Protein AF-0000000078994257 (afdb_homodimer)

pLDDT: mean 84.33, std 14.71, range [30.56, 97.81]

Sequence (280 aa):
MIFKFINVIIGTLALYASVSELKDSKNYVISIYSILLSIPIILLEFKKVDWLFKYASFYYSLLSRGVLYVFLSFSISMNYSILNYSIALTIFLTGMIYIILHITPLADEYKFDTYQQQSYAMQDDLGLPTTMSDITDPFEMIFKFINVIIGTLALYASVSELKDSKNYVISIYSILLSIPIILLEFKKVDWLFKYASFYYSLLSRGVLYVFLSFSISMNYSILNYSIALTIFLTGMIYIILHITPLADEYKFDTYQQQSYAMQDDLGLPTTMSDITDPFE

Foldseek 3Di:
DVVLVVLQVLLVLLLVLLVVCCVVPPDNVLSVVSNVLSVVSNVCSPDPDLVVCVVCVLSQALQSQLVVLLSSLVSSVPDDDPSSPVSSVVSNVSSVVSNVCCPDPVRVVSVVVSVLVSVQVVCVVVVHDDVVVVPPPVVD/DVVLVVLQVLLVLLLVLLVVCCVVPPDNVLSVVSNVVSVVSNVCSPDPDLVVCVVCVLSQALQSQLVVLLSSLVSSVPDDDPSSPVSSVVSNVSSVVSNVCCVPPVRVVSVVVSVLVSVQVVCVVVVHDDVVVVPPPVVD

Structure (mmCIF, N/CA/C/O backbone):
data_AF-0000000078994257-model_v1
#
loop_
_entity.id
_entity.type
_entity.pdbx_description
1 polymer 'Golgi apparatus membrane protein TVP15'
#
loop_
_atom_site.group_PDB
_atom_site.id
_atom_site.type_symbol
_atom_site.label_atom_id
_atom_site.label_alt_id
_atom_site.label_comp_id
_atom_site.label_asym_id
_atom_site.label_entity_id
_atom_site.label_seq_id
_atom_site.pdbx_PDB_ins_code
_atom_site.Cartn_x
_atom_site.Cartn_y
_atom_site.Cartn_z
_atom_site.occupancy
_atom_site.B_iso_or_equiv
_atom_site.auth_seq_id
_atom_site.auth_comp_id
_atom_site.auth_asym_id
_atom_site.auth_atom_id
_atom_site.pdbx_PDB_model_num
ATOM 1 N N . MET A 1 1 ? -22.094 -10.539 -3.168 1 64.5 1 MET A N 1
ATOM 2 C CA . MET A 1 1 ? -22.953 -9.422 -3.561 1 64.5 1 MET A CA 1
ATOM 3 C C . MET A 1 1 ? -22.906 -8.312 -2.52 1 64.5 1 MET A C 1
ATOM 5 O O . MET A 1 1 ? -22.547 -7.18 -2.834 1 64.5 1 MET A O 1
ATOM 9 N N . ILE A 1 2 ? -23.141 -8.648 -1.266 1 67.88 2 ILE A N 1
ATOM 10 C CA . ILE A 1 2 ? -23.203 -7.641 -0.214 1 67.88 2 ILE A CA 1
ATOM 11 C C . ILE A 1 2 ? -21.844 -6.949 -0.077 1 67.88 2 ILE A C 1
ATOM 13 O O . ILE A 1 2 ? -21.781 -5.723 0.011 1 67.88 2 ILE A O 1
ATOM 17 N N . PHE A 1 3 ? -20.797 -7.641 -0.222 1 76.25 3 PHE A N 1
ATOM 18 C CA . PHE A 1 3 ? -19.469 -7.07 -0.069 1 76.25 3 PHE A CA 1
ATOM 19 C C . PHE A 1 3 ? -19.141 -6.125 -1.221 1 76.25 3 PHE A C 1
ATOM 21 O O . PHE A 1 3 ? -18.484 -5.102 -1.026 1 76.25 3 PHE A O 1
ATOM 28 N N . LYS A 1 4 ? -19.844 -6.41 -2.26 1 83.06 4 LYS A N 1
ATOM 29 C CA . LYS A 1 4 ? -19.609 -5.562 -3.426 1 83.06 4 LYS A CA 1
ATOM 30 C C . LYS A 1 4 ? -20.219 -4.176 -3.23 1 83.06 4 LYS A C 1
ATOM 32 O O . LYS A 1 4 ? -19.562 -3.164 -3.479 1 83.06 4 LYS A O 1
ATOM 37 N N . PHE A 1 5 ? -21.391 -4.168 -2.816 1 86.31 5 PHE A N 1
ATOM 38 C CA . PHE A 1 5 ? -22.078 -2.904 -2.615 1 86.31 5 PHE A CA 1
ATOM 39 C C . PHE A 1 5 ? -21.391 -2.068 -1.545 1 86.31 5 PHE A C 1
ATOM 41 O O . PHE A 1 5 ? -21.219 -0.86 -1.714 1 86.31 5 PHE A O 1
ATOM 48 N N . ILE A 1 6 ? -20.953 -2.645 -0.496 1 87.38 6 ILE A N 1
ATOM 49 C CA . ILE A 1 6 ? -20.281 -1.955 0.593 1 87.38 6 ILE A CA 1
ATOM 50 C C . ILE A 1 6 ? -18.969 -1.354 0.082 1 87.38 6 ILE A C 1
ATOM 52 O O . ILE A 1 6 ? -18.672 -0.186 0.343 1 87.38 6 ILE A O 1
ATOM 56 N N . ASN A 1 7 ? -18.328 -2.066 -0.716 1 88.56 7 ASN A N 1
ATOM 57 C CA . ASN A 1 7 ? -17.047 -1.59 -1.206 1 88.56 7 ASN A CA 1
ATOM 58 C C . ASN A 1 7 ? -17.219 -0.439 -2.195 1 88.56 7 ASN A C 1
ATOM 60 O O . ASN A 1 7 ? -16.422 0.5 -2.201 1 88.56 7 ASN A O 1
ATOM 64 N N . VAL A 1 8 ? -18.219 -0.523 -2.982 1 92.75 8 VAL A N 1
ATOM 65 C CA . VAL A 1 8 ? -18.453 0.562 -3.928 1 92.75 8 VAL A CA 1
ATOM 66 C C . VAL A 1 8 ? -18.828 1.837 -3.172 1 92.75 8 VAL A C 1
ATOM 68 O O . VAL A 1 8 ? -18.312 2.918 -3.482 1 92.75 8 VAL A O 1
ATOM 71 N N . ILE A 1 9 ? -19.625 1.702 -2.178 1 95.38 9 ILE A N 1
ATOM 72 C CA . ILE A 1 9 ? -20.031 2.854 -1.379 1 95.38 9 ILE A CA 1
ATOM 73 C C . ILE A 1 9 ? -18.812 3.439 -0.662 1 95.38 9 ILE A C 1
ATOM 75 O O . ILE A 1 9 ? -18.578 4.645 -0.728 1 95.38 9 ILE A O 1
ATOM 79 N N . ILE A 1 10 ? -18.031 2.613 -0.024 1 95.5 10 ILE A N 1
ATOM 80 C CA . ILE A 1 10 ? -16.859 3.041 0.743 1 95.5 10 ILE A CA 1
ATOM 81 C C . ILE A 1 10 ? -15.844 3.691 -0.189 1 95.5 10 ILE A C 1
ATOM 83 O O . ILE A 1 10 ? -15.266 4.73 0.138 1 95.5 10 ILE A O 1
ATOM 87 N N . GLY A 1 11 ? -15.609 3.02 -1.312 1 96.62 11 GLY A N 1
ATOM 88 C CA . GLY A 1 11 ? -14.68 3.59 -2.273 1 96.62 11 GLY A CA 1
ATOM 89 C C . GLY A 1 11 ? -15.117 4.949 -2.789 1 96.62 11 GLY A C 1
ATOM 90 O O . GLY A 1 11 ? -14.297 5.859 -2.922 1 96.62 11 GLY A O 1
ATOM 91 N N . THR A 1 12 ? -16.391 5.098 -3.064 1 97.25 12 THR A N 1
ATOM 92 C CA . THR A 1 12 ? -16.922 6.359 -3.568 1 97.25 12 THR A CA 1
ATOM 93 C C . THR A 1 12 ? -16.812 7.453 -2.51 1 97.25 12 THR A C 1
ATOM 95 O O . THR A 1 12 ? -16.438 8.586 -2.812 1 97.25 12 THR A O 1
ATOM 98 N N . LEU A 1 13 ? -17.172 7.09 -1.33 1 97.62 13 LEU A N 1
ATOM 99 C CA . LEU A 1 13 ? -17.062 8.039 -0.23 1 97.62 13 LEU A CA 1
ATOM 100 C C . LEU A 1 13 ? -15.609 8.469 -0.032 1 97.62 13 LEU A C 1
ATOM 102 O O . LEU A 1 13 ? -15.32 9.656 0.123 1 97.62 13 LEU A O 1
ATOM 106 N N . ALA A 1 14 ? -14.727 7.484 -0.044 1 97.25 14 ALA A N 1
ATOM 107 C CA . ALA A 1 14 ? -13.305 7.777 0.143 1 97.25 14 ALA A CA 1
ATOM 108 C C . ALA A 1 14 ? -12.781 8.68 -0.968 1 97.25 14 ALA A C 1
ATOM 110 O O . ALA A 1 14 ? -12.023 9.617 -0.708 1 97.25 14 ALA A O 1
ATOM 111 N N . LEU A 1 15 ? -13.164 8.391 -2.148 1 97.25 15 LEU A N 1
ATOM 112 C CA . LEU A 1 15 ? -12.727 9.188 -3.289 1 97.25 15 LEU A CA 1
ATOM 113 C C . LEU A 1 15 ? -13.242 10.617 -3.186 1 97.25 15 LEU A C 1
ATOM 115 O O . LEU A 1 15 ? -12.477 11.57 -3.363 1 97.25 15 LEU A O 1
ATOM 119 N N . TYR A 1 16 ? -14.516 10.75 -2.932 1 96.56 16 TYR A N 1
ATOM 120 C CA . TYR A 1 16 ? -15.109 12.07 -2.777 1 96.56 16 TYR A CA 1
ATOM 121 C C . TYR A 1 16 ? -14.391 12.875 -1.701 1 96.56 16 TYR A C 1
ATOM 123 O O . TYR A 1 16 ? -14.016 14.023 -1.924 1 96.56 16 TYR A O 1
ATOM 131 N N . ALA A 1 17 ? -14.234 12.273 -0.54 1 94.94 17 ALA A N 1
ATOM 132 C CA . ALA A 1 17 ? -13.617 12.953 0.594 1 94.94 17 ALA A CA 1
ATOM 133 C C . ALA A 1 17 ? -12.156 13.289 0.298 1 94.94 17 ALA A C 1
ATOM 135 O O . ALA A 1 17 ? -11.656 14.328 0.736 1 94.94 17 ALA A O 1
ATOM 136 N N . SER A 1 18 ? -11.461 12.406 -0.392 1 94.38 18 SER A N 1
ATOM 137 C CA . SER A 1 18 ? -10.062 12.656 -0.737 1 94.38 18 SER A CA 1
ATOM 138 C C . SER A 1 18 ? -9.938 13.852 -1.682 1 94.38 18 SER A C 1
ATOM 140 O O . SER A 1 18 ? -9.023 14.664 -1.543 1 94.38 18 SER A O 1
ATOM 142 N N . VAL A 1 19 ? -10.805 13.977 -2.584 1 93.81 19 VAL A N 1
ATOM 143 C CA . VAL A 1 19 ? -10.805 15.102 -3.514 1 93.81 19 VAL A CA 1
ATOM 144 C C . VAL A 1 19 ? -11.125 16.391 -2.762 1 93.81 19 VAL A C 1
ATOM 146 O O . VAL A 1 19 ? -10.5 17.422 -3 1 93.81 19 VAL A O 1
ATOM 149 N N . SER A 1 20 ? -12.039 16.328 -1.87 1 91.31 20 SER A N 1
ATOM 150 C CA . SER A 1 20 ? -12.414 17.484 -1.075 1 91.31 20 SER A CA 1
ATOM 151 C C . SER A 1 20 ? -11.242 17.969 -0.211 1 91.31 20 SER A C 1
ATOM 153 O O . SER A 1 20 ? -11.125 19.156 0.075 1 91.31 20 SER A O 1
ATOM 155 N N . GLU A 1 21 ? -10.445 17 0.2 1 89.19 21 GLU A N 1
ATOM 156 C CA . GLU A 1 21 ? -9.289 17.328 1.02 1 89.19 21 GLU A CA 1
ATOM 157 C C . GLU A 1 21 ? -8.242 18.094 0.217 1 89.19 21 GLU A C 1
ATOM 159 O O . GLU A 1 21 ? -7.438 18.828 0.786 1 89.19 21 GLU A O 1
ATOM 164 N N . LEU A 1 22 ? -8.234 18.031 -1.123 1 86.5 22 LEU A N 1
ATOM 165 C CA . LEU A 1 22 ? -7.266 18.703 -1.985 1 86.5 22 LEU A CA 1
ATOM 166 C C . LEU A 1 22 ? -7.484 20.219 -1.978 1 86.5 22 LEU A C 1
ATOM 168 O O . LEU A 1 22 ? -6.531 20.984 -2.113 1 86.5 22 LEU A O 1
ATOM 172 N N . LYS A 1 23 ? -8.617 20.75 -1.875 1 81.56 23 LYS A N 1
ATOM 173 C CA . LYS A 1 23 ? -8.953 22.172 -1.951 1 81.56 23 LYS A CA 1
ATOM 174 C C . LYS A 1 23 ? -8.266 22.969 -0.844 1 81.56 23 LYS A C 1
ATOM 176 O O . LYS A 1 23 ? -7.664 24.016 -1.102 1 81.56 23 LYS A O 1
ATOM 181 N N . ASP A 1 24 ? -8.344 22.469 0.357 1 71.56 24 ASP A N 1
ATOM 182 C CA . ASP A 1 24 ? -7.762 23.219 1.476 1 71.56 24 ASP A CA 1
ATOM 183 C C . ASP A 1 24 ? -6.637 22.422 2.133 1 71.56 24 ASP A C 1
ATOM 185 O O . ASP A 1 24 ? -6.414 22.531 3.34 1 71.56 24 ASP A O 1
ATOM 189 N N . SER A 1 25 ? -5.891 21.672 1.269 1 69.75 25 SER A N 1
ATOM 190 C CA . SER A 1 25 ? -5.039 20.672 1.894 1 69.75 25 SER A CA 1
ATOM 191 C C . SER A 1 25 ? -3.705 21.266 2.328 1 69.75 25 SER A C 1
ATOM 193 O O . SER A 1 25 ? -3.148 22.125 1.638 1 69.75 25 SER A O 1
ATOM 195 N N . LYS A 1 26 ? -3.432 21.016 3.539 1 70.19 26 LYS A N 1
ATOM 196 C CA . LYS A 1 26 ? -2.102 21.328 4.051 1 70.19 26 LYS A CA 1
ATOM 197 C C . LYS A 1 26 ? -1.07 20.312 3.57 1 70.19 26 LYS A C 1
ATOM 199 O O . LYS A 1 26 ? 0.132 20.594 3.586 1 70.19 26 LYS A O 1
ATOM 204 N N . ASN A 1 27 ? -1.539 19.203 3.121 1 77.69 27 ASN A N 1
ATOM 205 C CA . ASN A 1 27 ? -0.646 18.141 2.65 1 77.69 27 ASN A CA 1
ATOM 206 C C . ASN A 1 27 ? -1.157 17.516 1.362 1 77.69 27 ASN A C 1
ATOM 208 O O . ASN A 1 27 ? -1.874 16.516 1.4 1 77.69 27 ASN A O 1
ATOM 212 N N . TYR A 1 28 ? -0.706 17.953 0.299 1 84.31 28 TYR A N 1
ATOM 213 C CA . TYR A 1 28 ? -1.175 17.547 -1.021 1 84.31 28 TYR A CA 1
ATOM 214 C C . TYR A 1 28 ? -0.792 16.109 -1.316 1 84.31 28 TYR A C 1
ATOM 216 O O . TYR A 1 28 ? -1.539 15.383 -1.981 1 84.31 28 TYR A O 1
ATOM 224 N N . VAL A 1 29 ? 0.307 15.727 -0.788 1 84.81 29 VAL A N 1
ATOM 225 C CA . VAL A 1 29 ? 0.811 14.391 -1.087 1 84.81 29 VAL A CA 1
ATOM 226 C C . VAL A 1 29 ? -0.141 13.344 -0.518 1 84.81 29 VAL A C 1
ATOM 228 O O . VAL A 1 29 ? -0.568 12.43 -1.231 1 84.81 29 VAL A O 1
ATOM 231 N N . ILE A 1 30 ? -0.54 13.609 0.676 1 87.38 30 ILE A N 1
ATOM 232 C CA . ILE A 1 30 ? -1.433 12.656 1.328 1 87.38 30 ILE A CA 1
ATOM 233 C C . ILE A 1 30 ? -2.775 12.625 0.601 1 87.38 30 ILE A C 1
ATOM 235 O O . ILE A 1 30 ? -3.355 11.555 0.402 1 87.38 30 ILE A O 1
ATOM 239 N N . SER A 1 31 ? -3.225 13.773 0.162 1 90.19 31 SER A N 1
ATOM 240 C CA . SER A 1 31 ? -4.5 13.844 -0.543 1 90.19 31 SER A CA 1
ATOM 241 C C . SER A 1 31 ? -4.43 13.133 -1.891 1 90.19 31 SER A C 1
ATOM 243 O O . SER A 1 31 ? -5.344 12.391 -2.254 1 90.19 31 SER A O 1
ATOM 245 N N . ILE A 1 32 ? -3.381 13.305 -2.574 1 93.88 32 ILE A N 1
ATOM 246 C CA . ILE A 1 32 ? -3.209 12.68 -3.879 1 93.88 32 ILE A CA 1
ATOM 247 C C . ILE A 1 32 ? -3.111 11.164 -3.715 1 93.88 32 ILE A C 1
ATOM 249 O O . ILE A 1 32 ? -3.752 10.414 -4.453 1 93.88 32 ILE A O 1
ATOM 253 N N . TYR A 1 33 ? -2.301 10.797 -2.773 1 95.12 33 TYR A N 1
ATOM 254 C CA . TYR A 1 33 ? -2.182 9.367 -2.514 1 95.12 33 TYR A CA 1
ATOM 255 C C . TYR A 1 33 ? -3.529 8.766 -2.131 1 95.12 33 TYR A C 1
ATOM 257 O O . TYR A 1 33 ? -3.854 7.645 -2.529 1 95.12 33 TYR A O 1
ATOM 265 N N . SER A 1 34 ? -4.336 9.484 -1.342 1 94.56 34 SER A N 1
ATOM 266 C CA . SER A 1 34 ? -5.645 8.984 -0.938 1 94.56 34 SER A CA 1
ATOM 267 C C . SER A 1 34 ? -6.578 8.852 -2.137 1 94.56 34 SER A C 1
ATOM 269 O O . SER A 1 34 ? -7.387 7.926 -2.199 1 94.56 34 SER A O 1
ATOM 271 N N . ILE A 1 35 ? -6.426 9.734 -3.064 1 96.06 35 ILE A N 1
ATOM 272 C CA . ILE A 1 35 ? -7.219 9.648 -4.285 1 96.06 35 ILE A CA 1
ATOM 273 C C . ILE A 1 35 ? -6.824 8.398 -5.07 1 96.06 35 ILE A C 1
ATOM 275 O O . ILE A 1 35 ? -7.68 7.594 -5.441 1 96.06 35 ILE A O 1
ATOM 279 N N . LEU A 1 36 ? -5.543 8.211 -5.207 1 95.75 36 LEU A N 1
ATOM 280 C CA . LEU A 1 36 ? -5.012 7.082 -5.969 1 95.75 36 LEU A CA 1
ATOM 281 C C . LEU A 1 36 ? -5.414 5.758 -5.328 1 95.75 36 LEU A C 1
ATOM 283 O O . LEU A 1 36 ? -5.746 4.801 -6.031 1 95.75 36 LEU A O 1
ATOM 287 N N . LEU A 1 37 ? -5.465 5.707 -4.07 1 96.56 37 LEU A N 1
ATOM 288 C CA . LEU A 1 37 ? -5.754 4.473 -3.35 1 96.56 37 LEU A CA 1
ATOM 289 C C . LEU A 1 37 ? -7.25 4.184 -3.342 1 96.56 37 LEU A C 1
ATOM 291 O O . LEU A 1 37 ? -7.668 3.043 -3.127 1 96.56 37 LEU A O 1
ATOM 295 N N . SER A 1 38 ? -8.055 5.234 -3.576 1 97.38 38 SER A N 1
ATOM 296 C CA . SER A 1 38 ? -9.5 5.055 -3.498 1 97.38 38 SER A CA 1
ATOM 297 C C . SER A 1 38 ? -10.07 4.566 -4.828 1 97.38 38 SER A C 1
ATOM 299 O O . SER A 1 38 ? -11.07 3.842 -4.852 1 97.38 38 SER A O 1
ATOM 301 N N . ILE A 1 39 ? -9.445 4.754 -5.887 1 96.75 39 ILE A N 1
ATOM 302 C CA . ILE A 1 39 ? -9.945 4.465 -7.227 1 96.75 39 ILE A CA 1
ATOM 303 C C . ILE A 1 39 ? -10.039 2.955 -7.426 1 96.75 39 ILE A C 1
ATOM 305 O O . ILE A 1 39 ? -11.086 2.438 -7.82 1 96.75 39 ILE A O 1
ATOM 309 N N . PRO A 1 40 ? -8.984 2.207 -7.09 1 95.44 40 PRO A N 1
ATOM 310 C CA . PRO A 1 40 ? -9.062 0.765 -7.332 1 95.44 40 PRO A CA 1
ATOM 311 C C . PRO A 1 40 ? -10.133 0.083 -6.477 1 95.44 40 PRO A C 1
ATOM 313 O O . PRO A 1 40 ? -10.641 -0.977 -6.848 1 95.44 40 PRO A O 1
ATOM 316 N N . ILE A 1 41 ? -10.469 0.65 -5.289 1 95 41 ILE A N 1
ATOM 317 C CA . ILE A 1 41 ? -11.5 0.065 -4.434 1 95 41 ILE A CA 1
ATOM 318 C C . ILE A 1 41 ? -12.805 -0.057 -5.207 1 95 41 ILE A C 1
ATOM 320 O O . ILE A 1 41 ? -13.516 -1.06 -5.086 1 95 41 ILE A O 1
ATOM 324 N N . ILE A 1 42 ? -13.07 0.95 -6.035 1 94.19 42 ILE A N 1
ATOM 325 C CA . ILE A 1 42 ? -14.289 0.974 -6.84 1 94.19 42 ILE A CA 1
ATOM 326 C C . ILE A 1 42 ? -14.102 0.095 -8.078 1 94.19 42 ILE A C 1
ATOM 328 O O . ILE A 1 42 ? -14.961 -0.74 -8.383 1 94.19 42 ILE A O 1
ATOM 332 N N . LEU A 1 43 ? -13.016 0.162 -8.773 1 92.62 43 LEU A N 1
ATOM 333 C CA . LEU A 1 43 ? -12.742 -0.493 -10.047 1 92.62 43 LEU A CA 1
ATOM 334 C C . LEU A 1 43 ? -12.797 -2.01 -9.898 1 92.62 43 LEU A C 1
ATOM 336 O O . LEU A 1 43 ? -13.328 -2.705 -10.766 1 92.62 43 LEU A O 1
ATOM 340 N N . LEU A 1 44 ? -12.305 -2.527 -8.844 1 90.81 44 LEU A N 1
ATOM 341 C CA . LEU A 1 44 ? -12.18 -3.967 -8.648 1 90.81 44 LEU A CA 1
ATOM 342 C C . LEU A 1 44 ? -13.547 -4.613 -8.453 1 90.81 44 LEU A C 1
ATOM 344 O O . LEU A 1 44 ? -13.688 -5.828 -8.617 1 90.81 44 LEU A O 1
ATOM 348 N N . GLU A 1 45 ? -14.5 -3.82 -8.086 1 88.5 45 GLU A N 1
ATOM 349 C CA . GLU A 1 45 ? -15.844 -4.367 -7.895 1 88.5 45 GLU A CA 1
ATOM 350 C C . GLU A 1 45 ? -16.562 -4.535 -9.227 1 88.5 45 GLU A C 1
ATOM 352 O O . GLU A 1 45 ? -17.547 -5.281 -9.312 1 88.5 45 GLU A O 1
ATOM 357 N N . PHE A 1 46 ? -16.156 -3.893 -10.258 1 89.88 46 PHE A N 1
ATOM 358 C CA . PHE A 1 46 ? -16.828 -3.943 -11.547 1 89.88 46 PHE A CA 1
ATOM 359 C C . PHE A 1 46 ? -16.047 -4.82 -12.531 1 89.88 46 PHE A C 1
ATOM 361 O O . PHE A 1 46 ? -16.625 -5.383 -13.461 1 89.88 46 PHE A O 1
ATOM 368 N N . LYS A 1 47 ? -14.82 -4.887 -12.398 1 87.81 47 LYS A N 1
ATOM 369 C CA . LYS A 1 47 ? -13.992 -5.676 -13.305 1 87.81 47 LYS A CA 1
ATOM 370 C C . LYS A 1 47 ? -12.836 -6.34 -12.555 1 87.81 47 LYS A C 1
ATOM 372 O O . LYS A 1 47 ? -12.297 -5.766 -11.609 1 87.81 47 LYS A O 1
ATOM 377 N N . LYS A 1 48 ? -12.523 -7.566 -13.039 1 81.62 48 LYS A N 1
ATOM 378 C CA . LYS A 1 48 ? -11.359 -8.258 -12.492 1 81.62 48 LYS A CA 1
ATOM 379 C C . LYS A 1 48 ? -10.062 -7.699 -13.07 1 81.62 48 LYS A C 1
ATOM 381 O O . LYS A 1 48 ? -9.859 -7.719 -14.289 1 81.62 48 LYS A O 1
ATOM 386 N N . VAL A 1 49 ? -9.367 -7.016 -12.234 1 85.62 49 VAL A N 1
ATOM 387 C CA . VAL A 1 49 ? -8.086 -6.465 -12.641 1 85.62 49 VAL A CA 1
ATOM 388 C C . VAL A 1 49 ? -6.953 -7.328 -12.086 1 85.62 49 VAL A C 1
ATOM 390 O O . VAL A 1 49 ? -6.262 -6.926 -11.148 1 85.62 49 VAL A O 1
ATOM 393 N N . ASP A 1 50 ? -6.629 -8.398 -12.719 1 82.56 50 ASP A N 1
ATOM 394 C CA . ASP A 1 50 ? -5.676 -9.383 -12.211 1 82.56 50 ASP A CA 1
ATOM 395 C C . ASP A 1 50 ? -4.266 -8.805 -12.156 1 82.56 50 ASP A C 1
ATOM 397 O O . ASP A 1 50 ? -3.488 -9.133 -11.258 1 82.56 50 ASP A O 1
ATOM 401 N N . TRP A 1 51 ? -4.059 -7.898 -13.086 1 83.62 51 TRP A N 1
ATOM 402 C CA . TRP A 1 51 ? -2.701 -7.371 -13.141 1 83.62 51 TRP A CA 1
ATOM 403 C C . TRP A 1 51 ? -2.408 -6.484 -11.938 1 83.62 51 TRP A C 1
ATOM 405 O O . TRP A 1 51 ? -1.245 -6.246 -11.602 1 83.62 51 TRP A O 1
ATOM 415 N N . LEU A 1 52 ? -3.42 -6.07 -11.242 1 88.75 52 LEU A N 1
ATOM 416 C CA . LEU A 1 52 ? -3.26 -5.18 -10.102 1 88.75 52 LEU A CA 1
ATOM 417 C C . LEU A 1 52 ? -2.693 -5.934 -8.898 1 88.75 52 LEU A C 1
ATOM 419 O O . LEU A 1 52 ? -2 -5.348 -8.062 1 88.75 52 LEU A O 1
ATOM 423 N N . PHE A 1 53 ? -2.939 -7.219 -8.914 1 88.75 53 PHE A N 1
ATOM 424 C CA . PHE A 1 53 ? -2.479 -8.039 -7.805 1 88.75 53 PHE A CA 1
ATOM 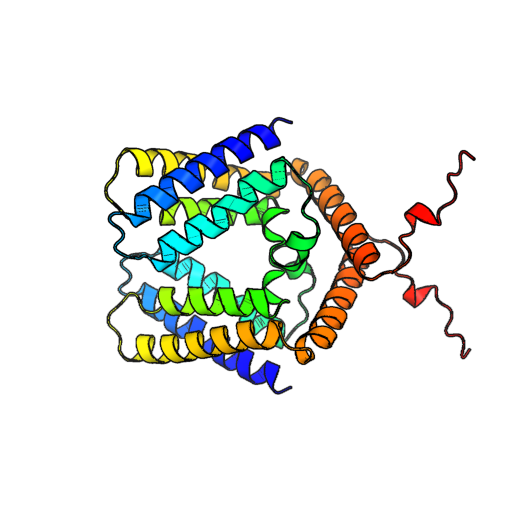425 C C . PHE A 1 53 ? -0.958 -8.016 -7.703 1 88.75 53 PHE A C 1
ATOM 427 O O . PHE A 1 53 ? -0.403 -8.008 -6.605 1 88.75 53 PHE A O 1
ATOM 434 N N . LYS A 1 54 ? -0.387 -7.965 -8.828 1 86.12 54 LYS A N 1
ATOM 435 C CA . LYS A 1 54 ? 1.071 -7.98 -8.891 1 86.12 54 LYS A CA 1
ATOM 436 C C . LYS A 1 54 ? 1.661 -6.719 -8.273 1 86.12 54 LYS A C 1
ATOM 438 O O . LYS A 1 54 ? 2.771 -6.746 -7.734 1 86.12 54 LYS A O 1
ATOM 443 N N . TYR A 1 55 ? 0.901 -5.648 -8.188 1 88.88 55 TYR A N 1
ATOM 444 C CA . TYR A 1 55 ? 1.41 -4.363 -7.723 1 88.88 55 TYR A CA 1
ATOM 445 C C . TYR A 1 55 ? 0.779 -3.979 -6.391 1 88.88 55 TYR A C 1
ATOM 447 O O . TYR A 1 55 ? 1.35 -3.191 -5.629 1 88.88 55 TYR A O 1
ATOM 455 N N . ALA A 1 56 ? -0.381 -4.492 -6.199 1 93.75 56 ALA A N 1
ATOM 456 C CA . ALA A 1 56 ? -1.158 -4.059 -5.043 1 93.75 56 ALA A CA 1
ATOM 457 C C . ALA A 1 56 ? -2.084 -5.168 -4.559 1 93.75 56 ALA A C 1
ATOM 459 O O . ALA A 1 56 ? -3.309 -5.027 -4.594 1 93.75 56 ALA A O 1
ATOM 460 N N . SER A 1 57 ? -1.532 -6.199 -4.066 1 91.88 57 SER A N 1
ATOM 461 C CA . SER A 1 57 ? -2.301 -7.367 -3.654 1 91.88 57 SER A CA 1
ATOM 462 C C . SER A 1 57 ? -3.166 -7.062 -2.438 1 91.88 57 SER A C 1
ATOM 464 O O . SER A 1 57 ? -4.109 -7.801 -2.141 1 91.88 57 SER A O 1
ATOM 466 N N . PHE A 1 58 ? -2.871 -5.887 -1.759 1 92.69 58 PHE A N 1
ATOM 467 C CA . PHE A 1 58 ? -3.566 -5.543 -0.524 1 92.69 58 PHE A CA 1
ATOM 468 C C . PHE A 1 58 ? -5.039 -5.254 -0.795 1 92.69 58 PHE A C 1
ATOM 470 O O . PHE A 1 58 ? -5.867 -5.316 0.117 1 92.69 58 PHE A O 1
ATOM 477 N N . TYR A 1 59 ? -5.398 -5.086 -2 1 92.94 59 TYR A N 1
ATOM 478 C CA . TYR A 1 59 ? -6.801 -4.852 -2.344 1 92.94 59 TYR A CA 1
ATOM 479 C C . TYR A 1 59 ? -7.586 -6.156 -2.328 1 92.94 59 TYR A C 1
ATOM 481 O O . TYR A 1 59 ? -8.82 -6.145 -2.326 1 92.94 59 TYR A O 1
ATOM 489 N N . TYR A 1 60 ? -6.891 -7.289 -2.305 1 88.88 60 TYR A N 1
ATOM 490 C CA . TYR A 1 60 ? -7.531 -8.586 -2.459 1 88.88 60 TYR A CA 1
ATOM 491 C C . TYR A 1 60 ? -7.555 -9.344 -1.136 1 88.88 60 TYR A C 1
ATOM 493 O O . TYR A 1 60 ? -7.973 -10.5 -1.083 1 88.88 60 TYR A O 1
ATOM 501 N N . SER A 1 61 ? -7.09 -8.711 -0.146 1 87.62 61 SER A N 1
ATOM 502 C CA . SER A 1 61 ? -7.082 -9.289 1.191 1 87.62 61 SER A CA 1
ATOM 503 C C . SER A 1 61 ? -7.957 -8.492 2.15 1 87.62 61 SER A C 1
ATOM 505 O O . SER A 1 61 ? -7.91 -7.258 2.154 1 87.62 61 SER A O 1
ATOM 507 N N . LEU A 1 62 ? -8.664 -9.188 2.973 1 88.56 62 LEU A N 1
ATOM 508 C CA . LEU A 1 62 ? -9.531 -8.539 3.947 1 88.56 62 LEU A CA 1
ATOM 509 C C . LEU A 1 62 ? -8.719 -7.746 4.961 1 88.56 62 LEU A C 1
ATOM 511 O O . LEU A 1 62 ? -9.055 -6.598 5.27 1 88.56 62 LEU A O 1
ATOM 515 N N . LEU A 1 63 ? -7.723 -8.289 5.422 1 91.31 63 LEU A N 1
ATOM 516 C CA . LEU A 1 63 ? -6.871 -7.66 6.422 1 91.31 63 LEU A CA 1
ATOM 517 C C . LEU A 1 63 ? -6.246 -6.379 5.875 1 91.31 63 LEU A C 1
ATOM 519 O O . LEU A 1 63 ? -6.328 -5.324 6.504 1 91.31 63 LEU A O 1
ATOM 523 N N . SER A 1 64 ? -5.699 -6.539 4.758 1 92.62 64 SER A N 1
ATOM 524 C CA . SER A 1 64 ? -4.984 -5.398 4.195 1 92.62 64 SER A CA 1
ATOM 525 C C . SER A 1 64 ? -5.945 -4.305 3.746 1 92.62 64 SER A C 1
ATOM 527 O O . SER A 1 64 ? -5.629 -3.117 3.84 1 92.62 64 SER A O 1
ATOM 529 N N . ARG A 1 65 ? -7.082 -4.605 3.334 1 92.62 65 ARG A N 1
ATOM 530 C CA . ARG A 1 65 ? -8.109 -3.611 3.033 1 92.62 65 ARG A CA 1
ATOM 531 C C . ARG A 1 65 ? -8.516 -2.852 4.289 1 92.62 65 ARG A C 1
ATOM 533 O O . ARG A 1 65 ? -8.727 -1.638 4.25 1 92.62 65 ARG A O 1
ATOM 540 N N . GLY A 1 66 ? -8.695 -3.672 5.273 1 94 66 GLY A N 1
ATOM 541 C CA . GLY A 1 66 ? -9.016 -3.027 6.539 1 94 66 GLY A CA 1
ATOM 542 C C . GLY A 1 66 ? -7.98 -1.998 6.957 1 94 66 GLY A C 1
ATOM 543 O O . GLY A 1 66 ? -8.328 -0.871 7.312 1 94 66 GLY A O 1
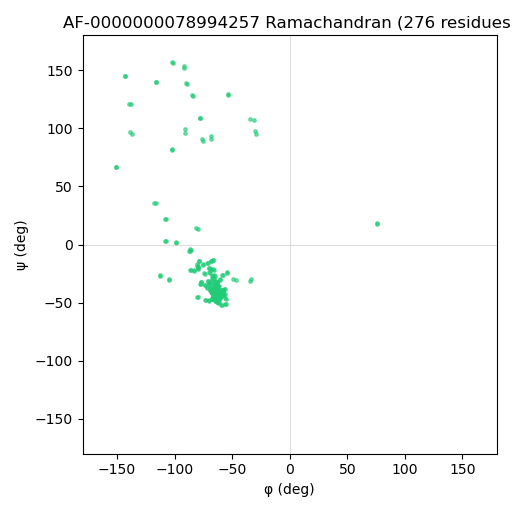ATOM 544 N N . VAL A 1 67 ? -6.75 -2.35 6.875 1 94.94 67 VAL A N 1
ATOM 545 C CA . VAL A 1 67 ? -5.652 -1.455 7.223 1 94.94 67 VAL A CA 1
ATOM 546 C C . VAL A 1 67 ? -5.672 -0.231 6.309 1 94.94 67 VAL A C 1
ATOM 548 O O . VAL A 1 67 ? -5.445 0.894 6.762 1 94.94 67 VAL A O 1
ATOM 551 N N . LEU A 1 68 ? -5.906 -0.482 5.031 1 96 68 LEU A N 1
ATOM 552 C CA . LEU A 1 68 ? -6.016 0.608 4.07 1 96 68 LEU A CA 1
ATOM 553 C C . LEU A 1 68 ? -7.129 1.572 4.465 1 96 68 LEU A C 1
ATOM 555 O O . LEU A 1 68 ? -6.949 2.791 4.41 1 96 68 LEU A O 1
ATOM 559 N N . TYR A 1 69 ? -8.242 1.016 4.867 1 97 69 TYR A N 1
ATOM 560 C CA . TYR A 1 69 ? -9.383 1.853 5.223 1 97 69 TYR A CA 1
ATOM 561 C C . TYR A 1 69 ? -9.086 2.688 6.461 1 97 69 TYR A C 1
ATOM 563 O O . TYR A 1 69 ? -9.469 3.855 6.539 1 97 69 TYR A O 1
ATOM 571 N N . VAL A 1 70 ? -8.438 2.143 7.387 1 96.06 70 VAL A N 1
ATOM 572 C CA . VAL A 1 70 ? -8.023 2.895 8.562 1 96.06 70 VAL A CA 1
ATOM 573 C C . VAL A 1 70 ? -7.105 4.043 8.148 1 96.06 70 VAL A C 1
ATOM 575 O O . VAL A 1 70 ? -7.289 5.184 8.578 1 96.06 70 VAL A O 1
ATOM 578 N N . PHE A 1 71 ? -6.223 3.758 7.352 1 95.62 71 PHE A N 1
ATOM 579 C CA . PHE A 1 71 ? -5.32 4.781 6.836 1 95.62 71 PHE A CA 1
ATOM 580 C C . PHE A 1 71 ? -6.094 5.879 6.117 1 95.62 71 PHE A C 1
ATOM 582 O O . PHE A 1 71 ? -5.879 7.066 6.367 1 95.62 71 PHE A O 1
ATOM 589 N N . LEU A 1 72 ? -6.93 5.488 5.195 1 95.62 72 LEU A N 1
ATOM 590 C CA . LEU A 1 72 ? -7.707 6.434 4.398 1 95.62 72 LEU A CA 1
ATOM 591 C C . LEU A 1 72 ? -8.57 7.32 5.293 1 95.62 72 LEU A C 1
ATOM 593 O O . LEU A 1 72 ? -8.711 8.516 5.035 1 95.62 72 LEU A O 1
ATOM 597 N N . SER A 1 73 ? -9.141 6.695 6.27 1 95.75 73 SER A N 1
ATOM 598 C CA . SER A 1 73 ? -10.016 7.457 7.156 1 95.75 73 SER A CA 1
ATOM 599 C C . SER A 1 73 ? -9.273 8.625 7.793 1 95.75 73 SER A C 1
ATOM 601 O O . SER A 1 73 ? -9.797 9.742 7.852 1 95.75 73 SER A O 1
ATOM 603 N N . PHE A 1 74 ? -8.094 8.461 8.156 1 92.56 74 PHE A N 1
ATOM 604 C CA . PHE A 1 74 ? -7.312 9.523 8.789 1 92.56 74 PHE A CA 1
ATOM 605 C C . PHE A 1 74 ? -6.816 10.523 7.754 1 92.56 74 PHE A C 1
ATOM 607 O O . PHE A 1 74 ? -6.703 11.719 8.039 1 92.56 74 PHE A O 1
ATOM 614 N N . SER A 1 75 ? -6.531 10.016 6.633 1 90.69 75 SER A N 1
ATOM 615 C CA . SER A 1 75 ? -6.008 10.875 5.574 1 90.69 75 SER A CA 1
ATOM 616 C C . SER A 1 75 ? -7.055 11.867 5.094 1 90.69 75 SER A C 1
ATOM 618 O O . SER A 1 75 ? -6.719 12.977 4.664 1 90.69 75 SER A O 1
ATOM 620 N N . ILE A 1 76 ? -8.297 11.539 5.203 1 92.19 76 ILE A N 1
ATOM 621 C CA . ILE A 1 76 ? -9.328 12.398 4.637 1 92.19 76 ILE A CA 1
ATOM 622 C C . ILE A 1 76 ? -9.93 13.273 5.738 1 92.19 76 ILE A C 1
ATOM 624 O O . ILE A 1 76 ? -10.883 14.023 5.496 1 92.19 76 ILE A O 1
ATOM 628 N N . SER A 1 77 ? -9.445 13.148 6.953 1 89.5 77 SER A N 1
ATOM 629 C CA . SER A 1 77 ? -9.961 13.914 8.086 1 89.5 77 SER A CA 1
ATOM 630 C C . SER A 1 77 ? -8.977 14.992 8.516 1 89.5 77 SER A C 1
ATOM 632 O O . SER A 1 77 ? -8.961 15.398 9.68 1 89.5 77 SER A O 1
ATOM 634 N N . MET A 1 78 ? -8.133 15.383 7.688 1 82.69 78 MET A N 1
ATOM 635 C CA . MET A 1 78 ? -7.082 16.328 8.039 1 82.69 78 MET A CA 1
ATOM 636 C C . MET A 1 78 ? -7.637 17.75 8.109 1 82.69 78 MET A C 1
ATOM 638 O O . MET A 1 78 ? -7.172 18.562 8.898 1 82.69 78 MET A O 1
ATOM 642 N N . ASN A 1 79 ? -8.594 18.047 7.332 1 78.62 79 ASN A N 1
ATOM 643 C CA . ASN A 1 79 ? -9.18 19.391 7.324 1 78.62 79 ASN A CA 1
ATOM 644 C C . ASN A 1 79 ? -10.508 19.422 8.078 1 78.62 79 ASN A C 1
ATOM 646 O O . ASN A 1 79 ? -11.109 18.375 8.328 1 78.62 79 ASN A O 1
ATOM 650 N N . TYR A 1 80 ? -10.766 20.641 8.484 1 74.69 80 TYR A N 1
ATOM 651 C CA . TYR A 1 80 ? -11.984 20.797 9.266 1 74.69 80 TYR A CA 1
ATOM 652 C C . TYR A 1 80 ? -13.219 20.766 8.367 1 74.69 80 TYR A C 1
ATOM 654 O O . TYR A 1 80 ? -13.398 21.641 7.523 1 74.69 80 TYR A O 1
ATOM 662 N N . SER A 1 81 ? -13.742 19.641 8.18 1 84.75 81 SER A N 1
ATOM 663 C CA . SER A 1 81 ? -15.008 19.453 7.469 1 84.75 81 SER A CA 1
ATOM 664 C C . SER A 1 81 ? -15.867 18.391 8.148 1 84.75 81 SER A C 1
ATOM 666 O O . SER A 1 81 ? -15.453 17.234 8.281 1 84.75 81 SER A O 1
ATOM 668 N N . ILE A 1 82 ? -17.062 18.797 8.555 1 88.88 82 ILE A N 1
ATOM 669 C CA . ILE A 1 82 ? -17.969 17.891 9.234 1 88.88 82 ILE A CA 1
ATOM 670 C C . ILE A 1 82 ? -18.281 16.688 8.336 1 88.88 82 ILE A C 1
ATOM 672 O O . ILE A 1 82 ? -18.359 15.555 8.805 1 88.88 82 ILE A O 1
ATOM 676 N N . LEU A 1 83 ? -18.469 17.016 7.086 1 91.31 83 LEU A N 1
ATOM 677 C CA . LEU A 1 83 ? -18.766 15.945 6.145 1 91.31 83 LEU A CA 1
ATOM 678 C C . LEU A 1 83 ? -17.594 14.961 6.062 1 91.31 83 LEU A C 1
ATOM 680 O O . LEU A 1 83 ? -17.812 13.742 6.094 1 91.31 83 LEU A O 1
ATOM 684 N N . ASN A 1 84 ? -16.391 15.406 5.98 1 92.81 84 ASN A N 1
ATOM 685 C CA . ASN A 1 84 ? -15.227 14.523 5.898 1 92.81 84 ASN A CA 1
ATOM 686 C C . ASN A 1 84 ? -15.055 13.711 7.176 1 92.81 84 ASN A C 1
ATOM 688 O O . ASN A 1 84 ? -14.633 12.555 7.125 1 92.81 84 ASN A O 1
ATOM 692 N N . TYR A 1 85 ? -15.391 14.305 8.234 1 94.31 85 TYR A N 1
ATOM 693 C CA . TYR A 1 85 ? -15.273 13.57 9.492 1 94.31 85 TYR A CA 1
ATOM 694 C C . TYR A 1 85 ? -16.281 12.43 9.555 1 94.31 85 TYR A C 1
ATOM 696 O O . TYR A 1 85 ? -15.977 11.336 10.031 1 94.31 85 TYR A O 1
ATOM 704 N N . SER A 1 86 ? -17.469 12.695 9.086 1 96.38 86 SER A N 1
ATOM 705 C CA . SER A 1 86 ? -18.484 11.656 9.07 1 96.38 86 SER A CA 1
ATOM 706 C C . SER A 1 86 ? -18.109 10.516 8.141 1 96.38 86 SER A C 1
ATOM 708 O O . SER A 1 86 ? -18.234 9.344 8.492 1 96.38 86 SER A O 1
ATOM 710 N N . ILE A 1 87 ? -17.672 10.891 6.961 1 97.19 87 ILE A N 1
ATOM 711 C CA . ILE A 1 87 ? -17.234 9.883 6 1 97.19 87 ILE A CA 1
ATOM 712 C C . ILE A 1 87 ? -16.062 9.094 6.574 1 97.19 87 ILE A C 1
ATOM 714 O O . ILE A 1 87 ? -16.047 7.863 6.504 1 97.19 87 ILE A O 1
ATOM 718 N N . ALA A 1 88 ? -15.125 9.797 7.148 1 96.56 88 ALA A N 1
ATOM 719 C CA . ALA A 1 88 ? -13.938 9.164 7.73 1 96.56 88 ALA A CA 1
ATOM 720 C C . ALA A 1 88 ? -14.328 8.164 8.812 1 96.56 88 ALA A C 1
ATOM 722 O O . ALA A 1 88 ? -13.773 7.062 8.875 1 96.56 88 ALA A O 1
ATOM 723 N N . LEU A 1 89 ? -15.312 8.562 9.602 1 97.19 89 LEU A N 1
ATOM 724 C CA . LEU A 1 89 ? -15.766 7.672 10.664 1 97.19 89 LEU A CA 1
ATOM 725 C C . LEU A 1 89 ? -16.359 6.398 10.078 1 97.19 89 LEU A C 1
ATOM 727 O O . LEU A 1 89 ? -16.094 5.301 10.57 1 97.19 89 LEU A O 1
ATOM 731 N N . THR A 1 90 ? -17.141 6.535 9.109 1 97.56 90 THR A N 1
ATOM 732 C CA . THR A 1 90 ? -17.75 5.387 8.453 1 97.56 90 THR A CA 1
ATOM 733 C C . THR A 1 90 ? -16.688 4.465 7.867 1 97.56 90 THR A C 1
ATOM 735 O O . THR A 1 90 ? -16.75 3.246 8.047 1 97.56 90 THR A O 1
ATOM 738 N N . ILE A 1 91 ? -15.734 5.02 7.215 1 97.56 91 ILE A N 1
ATOM 739 C CA . ILE A 1 91 ? -14.68 4.246 6.574 1 97.56 91 ILE A CA 1
ATOM 740 C C . ILE A 1 91 ? -13.805 3.584 7.641 1 97.56 91 ILE A C 1
ATOM 742 O O . ILE A 1 91 ? -13.383 2.436 7.48 1 97.56 91 ILE A O 1
ATOM 746 N N . PHE A 1 92 ? -13.578 4.262 8.727 1 97.69 92 PHE A N 1
ATOM 747 C CA . PHE A 1 92 ? -12.797 3.719 9.828 1 97.69 92 PHE A CA 1
ATOM 748 C C . PHE A 1 92 ? -13.477 2.494 10.43 1 97.69 92 PHE A C 1
ATOM 750 O O . PHE A 1 92 ? -12.836 1.465 10.648 1 97.69 92 PHE A O 1
ATOM 757 N N . LEU A 1 93 ? -14.727 2.594 10.633 1 97.81 93 LEU A N 1
ATOM 758 C CA . LEU A 1 93 ? -15.484 1.494 11.211 1 97.81 93 LEU A CA 1
ATOM 759 C C . LEU A 1 93 ? -15.492 0.285 10.281 1 97.81 93 LEU A C 1
ATOM 761 O O . LEU A 1 93 ? -15.328 -0.851 10.734 1 97.81 93 LEU A O 1
ATOM 765 N N . THR A 1 94 ? -15.672 0.579 9.055 1 95.81 94 THR A N 1
ATOM 766 C CA . THR A 1 94 ? -15.648 -0.512 8.086 1 95.81 94 THR A CA 1
ATOM 767 C C . THR A 1 94 ? -14.289 -1.202 8.086 1 95.81 94 THR A C 1
ATOM 769 O O . THR A 1 94 ? -14.211 -2.432 8.031 1 95.81 94 THR A O 1
ATOM 772 N N . GLY A 1 95 ? -13.234 -0.394 8.102 1 95.44 95 GLY A N 1
ATOM 773 C CA . GLY A 1 95 ? -11.906 -0.966 8.18 1 95.44 95 GLY A CA 1
ATOM 774 C C . GLY A 1 95 ? -11.703 -1.863 9.383 1 95.44 95 GLY A C 1
ATOM 775 O O . GLY A 1 95 ? -11.18 -2.971 9.266 1 95.44 95 GLY A O 1
ATOM 776 N N . MET A 1 96 ? -12.164 -1.459 10.484 1 96.62 96 MET A N 1
ATOM 777 C CA . MET A 1 96 ? -12.047 -2.238 11.719 1 96.62 96 MET A CA 1
ATOM 778 C C . MET A 1 96 ? -12.82 -3.549 11.602 1 96.62 96 MET A C 1
ATOM 780 O O . MET A 1 96 ? -12.352 -4.594 12.055 1 96.62 96 MET A O 1
ATOM 784 N N . ILE A 1 97 ? -13.945 -3.498 11.078 1 94.44 97 ILE A N 1
ATOM 785 C CA . ILE A 1 97 ? -14.766 -4.691 10.875 1 94.44 97 ILE A CA 1
ATOM 786 C C . ILE A 1 97 ? -14.016 -5.68 9.984 1 94.44 97 ILE A C 1
ATOM 788 O O . ILE A 1 97 ? -13.992 -6.879 10.266 1 94.44 97 ILE A O 1
ATOM 792 N N . TYR A 1 98 ? -13.422 -5.105 8.898 1 92.75 98 TYR A N 1
ATOM 793 C CA . TYR A 1 98 ? -12.664 -5.969 7.992 1 92.75 98 TYR A CA 1
ATOM 794 C C . TYR A 1 98 ? -11.516 -6.648 8.719 1 92.75 98 TYR A C 1
ATOM 796 O O . TYR A 1 98 ? -11.258 -7.84 8.523 1 92.75 98 TYR A O 1
ATOM 804 N N . ILE A 1 99 ? -10.812 -5.965 9.562 1 94.12 99 ILE A N 1
ATOM 805 C CA . ILE A 1 99 ? -9.68 -6.508 10.305 1 94.12 99 ILE A CA 1
ATOM 806 C C . ILE A 1 99 ? -10.172 -7.613 11.242 1 94.12 99 ILE A C 1
ATOM 808 O O . ILE A 1 99 ? -9.555 -8.68 11.32 1 94.12 99 ILE A O 1
ATOM 812 N N . ILE A 1 100 ? -11.273 -7.438 11.883 1 93.31 100 ILE A N 1
ATOM 813 C CA . ILE A 1 100 ? -11.836 -8.422 12.797 1 93.31 100 ILE A CA 1
ATOM 814 C C . ILE A 1 100 ? -12.32 -9.641 12.008 1 93.31 100 ILE A C 1
ATOM 816 O O . ILE A 1 100 ? -12.117 -10.781 12.438 1 93.31 100 ILE A O 1
ATOM 820 N N . LEU A 1 101 ? -12.914 -9.484 10.844 1 89.56 101 LEU A N 1
ATOM 821 C CA . LEU A 1 101 ? -13.422 -10.57 10.023 1 89.56 101 LEU A CA 1
ATOM 822 C C . LEU A 1 101 ? -12.289 -11.453 9.516 1 89.56 101 LEU A C 1
ATOM 824 O O . LEU A 1 101 ? -12.484 -12.641 9.25 1 89.56 101 LEU A O 1
ATOM 828 N N . HIS A 1 102 ? -11.125 -10.805 9.352 1 87.31 102 HIS A N 1
ATOM 829 C CA . HIS A 1 102 ? -9.977 -11.555 8.859 1 87.31 102 HIS A CA 1
ATOM 830 C C . HIS A 1 102 ? -9.617 -12.695 9.812 1 87.31 102 HIS A C 1
ATOM 832 O O . HIS A 1 102 ? -9.117 -13.734 9.375 1 87.31 102 HIS A O 1
ATOM 838 N N . ILE A 1 103 ? -9.859 -12.562 11.086 1 88.06 103 ILE A N 1
ATOM 839 C CA . ILE A 1 103 ? -9.469 -13.555 12.078 1 88.06 103 ILE A CA 1
ATOM 840 C C . ILE A 1 103 ? -10.562 -14.609 12.219 1 88.06 103 ILE A C 1
ATOM 842 O O . ILE A 1 103 ? -10.375 -15.633 12.875 1 88.06 103 ILE A O 1
ATOM 846 N N . THR A 1 104 ? -11.672 -14.422 11.562 1 85.69 104 THR A N 1
ATOM 847 C CA . THR A 1 104 ? -12.789 -15.359 11.672 1 85.69 104 THR A CA 1
ATOM 848 C C . THR A 1 104 ? -12.703 -16.438 10.586 1 85.69 104 THR A C 1
ATOM 850 O O . THR A 1 104 ? -12.07 -16.219 9.555 1 85.69 104 THR A O 1
ATOM 853 N N . PRO A 1 105 ? -13.227 -17.531 10.836 1 81.06 105 PRO A N 1
ATOM 854 C CA . PRO A 1 105 ? -13.242 -18.594 9.836 1 81.06 105 PRO A CA 1
ATOM 855 C C . PRO A 1 105 ? -13.961 -18.172 8.547 1 81.06 105 PRO A C 1
ATOM 857 O O . PRO A 1 105 ? -13.727 -18.766 7.492 1 81.06 105 PRO A O 1
ATOM 860 N N . LEU A 1 106 ? -14.859 -17.266 8.625 1 74.25 106 LEU A N 1
ATOM 861 C CA . LEU A 1 106 ? -15.531 -16.75 7.438 1 74.25 106 LEU A CA 1
ATOM 862 C C . LEU A 1 106 ? -14.516 -16.25 6.418 1 74.25 106 LEU A C 1
ATOM 864 O O . LEU A 1 106 ? -14.758 -16.312 5.211 1 74.25 106 LEU A O 1
ATOM 868 N N . ALA A 1 107 ? -13.398 -15.914 6.914 1 76.81 107 ALA A N 1
ATOM 869 C CA . ALA A 1 107 ? -12.375 -15.32 6.062 1 76.81 107 ALA A CA 1
ATOM 870 C C . ALA A 1 107 ? -11.586 -16.391 5.32 1 76.81 107 ALA A C 1
ATOM 872 O O . ALA A 1 107 ? -11.039 -16.141 4.242 1 76.81 107 ALA A O 1
ATOM 873 N N . ASP A 1 108 ? -11.578 -17.516 5.781 1 75.69 108 ASP A N 1
ATOM 874 C CA . ASP A 1 108 ? -10.719 -18.562 5.234 1 75.69 108 ASP A CA 1
ATOM 875 C C . ASP A 1 108 ? -11.133 -18.922 3.809 1 75.69 108 ASP A C 1
ATOM 877 O O . ASP A 1 108 ? -10.289 -19.047 2.924 1 75.69 108 ASP A O 1
ATOM 881 N N . GLU A 1 109 ? -12.398 -19.078 3.662 1 70.81 109 GLU A N 1
ATOM 882 C CA . GLU A 1 109 ? -12.875 -19.406 2.322 1 70.81 109 GLU A CA 1
ATOM 883 C C . GLU A 1 109 ? -12.578 -18.281 1.336 1 70.81 109 GLU A C 1
ATOM 885 O O . GLU A 1 109 ? -12.133 -18.531 0.216 1 70.81 109 GLU A O 1
ATOM 890 N N . TYR A 1 110 ? -12.836 -17.125 1.817 1 71.38 110 TYR A N 1
ATOM 891 C CA . TYR A 1 110 ? -12.602 -15.961 0.971 1 71.38 110 TYR A CA 1
ATOM 892 C C . TYR A 1 110 ? -11.125 -15.828 0.622 1 71.38 110 TYR A C 1
ATOM 894 O O . TYR A 1 110 ? -10.773 -15.578 -0.534 1 71.38 110 TYR A O 1
ATOM 902 N N . LYS A 1 111 ? -10.336 -16.125 1.491 1 73.94 111 LYS A N 1
ATOM 903 C CA . LYS A 1 111 ? -8.891 -16.047 1.302 1 73.94 111 LYS A CA 1
ATOM 904 C C . LYS A 1 111 ? -8.414 -17.062 0.281 1 73.94 111 LYS A C 1
ATOM 906 O O . LYS A 1 111 ? -7.641 -16.734 -0.622 1 73.94 111 LYS A O 1
ATOM 911 N N . PHE A 1 112 ? -8.953 -18.203 0.498 1 70.44 112 PHE A N 1
ATOM 912 C CA . PHE A 1 112 ? -8.516 -19.297 -0.352 1 70.44 112 PHE A CA 1
ATOM 913 C C . PHE A 1 112 ? -8.922 -19.062 -1.801 1 70.44 112 PHE A C 1
ATOM 915 O O . PHE A 1 112 ? -8.102 -19.172 -2.711 1 70.44 112 PHE A O 1
ATOM 922 N N . ASP A 1 113 ? -10.094 -18.703 -1.983 1 75.38 113 ASP A N 1
ATOM 923 C CA . ASP A 1 113 ? -10.617 -18.5 -3.33 1 75.38 113 ASP A CA 1
ATOM 924 C C . ASP A 1 113 ? -9.867 -17.375 -4.051 1 75.38 113 ASP A C 1
ATOM 926 O O . ASP A 1 113 ? -9.461 -17.547 -5.203 1 75.38 113 ASP A O 1
ATOM 930 N N . THR A 1 114 ? -9.672 -16.344 -3.334 1 78.94 114 THR A N 1
ATOM 931 C CA . THR A 1 114 ? -9 -15.195 -3.924 1 78.94 114 THR A CA 1
ATOM 932 C C . THR A 1 114 ? -7.547 -15.531 -4.25 1 78.94 114 THR A C 1
ATOM 934 O O . THR A 1 114 ? -7.059 -15.211 -5.336 1 78.94 114 THR A O 1
ATOM 937 N N . TYR A 1 115 ? -7.004 -16.188 -3.363 1 81.25 115 TYR A N 1
ATOM 938 C CA . TYR A 1 115 ? -5.598 -16.547 -3.541 1 81.25 115 TYR A CA 1
ATOM 939 C C . TYR A 1 115 ? -5.426 -17.531 -4.695 1 81.25 115 TYR A C 1
ATOM 941 O O . TYR A 1 115 ? -4.5 -17.391 -5.496 1 81.25 115 TYR A O 1
ATOM 949 N N . GLN A 1 116 ? -6.258 -18.453 -4.805 1 79.88 116 GLN A N 1
ATOM 950 C CA . GLN A 1 116 ? -6.199 -19.438 -5.887 1 79.88 116 GLN A CA 1
ATOM 951 C C . GLN A 1 116 ? -6.426 -18.766 -7.242 1 79.88 116 GLN A C 1
ATOM 953 O O . GLN A 1 116 ? -5.691 -19.031 -8.195 1 79.88 116 GLN A O 1
ATOM 958 N N . GLN A 1 117 ? -7.387 -17.953 -7.262 1 82.06 117 GLN A N 1
ATOM 959 C CA . GLN A 1 117 ? -7.684 -17.25 -8.508 1 82.06 117 GLN A CA 1
ATOM 960 C C . GLN A 1 117 ? -6.492 -16.422 -8.969 1 82.06 117 GLN A C 1
ATOM 962 O O . GLN A 1 117 ? -6.145 -16.438 -10.148 1 82.06 117 GLN A O 1
ATOM 967 N N . GLN A 1 118 ? -5.875 -15.812 -7.977 1 84.81 118 GLN A N 1
ATOM 968 C CA . GLN A 1 118 ? -4.75 -14.961 -8.336 1 84.81 118 GLN A CA 1
ATOM 969 C C . GLN A 1 118 ? -3.529 -15.789 -8.727 1 84.81 118 GLN A C 1
ATOM 971 O O . GLN A 1 118 ? -2.762 -15.398 -9.609 1 84.81 118 GLN A O 1
ATOM 976 N N . SER A 1 119 ? -3.398 -16.875 -8.07 1 81.81 119 SER A N 1
ATOM 977 C CA . SER A 1 119 ? -2.301 -17.766 -8.438 1 81.81 119 SER A CA 1
ATOM 978 C C . SER A 1 119 ? -2.432 -18.234 -9.883 1 81.81 119 SER A C 1
ATOM 980 O O . SER A 1 119 ? -1.46 -18.219 -10.641 1 81.81 119 SER A O 1
ATOM 982 N N . TYR A 1 120 ? -3.592 -18.562 -10.281 1 79.69 120 TYR A N 1
ATOM 983 C CA . TYR A 1 120 ? -3.842 -19.016 -11.648 1 79.69 120 TYR A CA 1
ATOM 984 C C . TYR A 1 120 ? -3.656 -17.875 -12.641 1 79.69 120 TYR A C 1
ATOM 986 O O . TYR A 1 120 ? -3.107 -18.062 -13.727 1 79.69 120 TYR A O 1
ATOM 994 N N . ALA A 1 121 ? -4.09 -16.766 -12.211 1 81.88 121 ALA A N 1
ATOM 995 C CA . ALA A 1 121 ? -3.932 -15.602 -13.078 1 81.88 121 ALA A CA 1
ATOM 996 C C . ALA A 1 121 ? -2.457 -15.281 -13.312 1 81.88 121 ALA A C 1
ATOM 998 O O . ALA A 1 121 ? -2.061 -14.922 -14.422 1 81.88 121 ALA A O 1
ATOM 999 N N . MET A 1 122 ? -1.777 -15.406 -12.281 1 81.75 122 MET A N 1
ATOM 1000 C CA . MET A 1 122 ? -0.343 -15.156 -12.383 1 81.75 122 MET A CA 1
ATOM 1001 C C . MET A 1 122 ? 0.326 -16.172 -13.289 1 81.75 122 MET A C 1
ATOM 1003 O O . MET A 1 122 ? 1.173 -15.828 -14.117 1 81.75 122 MET A O 1
ATOM 1007 N N . GLN A 1 123 ? -0.072 -17.375 -13.18 1 79.94 123 GLN A N 1
ATOM 1008 C CA . GLN A 1 123 ? 0.483 -18.422 -14.023 1 79.94 123 GLN A CA 1
ATOM 1009 C C . GLN A 1 123 ? 0.128 -18.188 -15.492 1 79.94 123 GLN A C 1
ATOM 1011 O O . GLN A 1 123 ? 0.973 -18.359 -16.375 1 79.94 123 GLN A O 1
ATOM 1016 N N . ASP A 1 124 ? -1.037 -17.828 -15.719 1 80.31 124 ASP A N 1
ATOM 1017 C CA . ASP A 1 124 ? -1.486 -17.547 -17.078 1 80.31 124 ASP A CA 1
ATOM 1018 C C . ASP A 1 124 ? -0.687 -16.391 -17.688 1 80.31 124 ASP A C 1
ATOM 1020 O O . ASP A 1 124 ? -0.28 -16.453 -18.844 1 80.31 124 ASP A O 1
ATOM 1024 N N . ASP A 1 125 ? -0.476 -15.445 -16.875 1 79.94 125 ASP A N 1
ATOM 1025 C CA . ASP A 1 125 ? 0.276 -14.281 -17.328 1 79.94 125 ASP A CA 1
ATOM 1026 C C . ASP A 1 125 ? 1.705 -14.664 -17.703 1 79.94 125 ASP A C 1
ATOM 1028 O O . ASP A 1 125 ? 2.293 -14.062 -18.609 1 79.94 125 ASP A O 1
ATOM 1032 N N . LEU A 1 126 ? 2.254 -15.68 -17 1 79.94 126 LEU A N 1
ATOM 1033 C CA . LEU A 1 126 ? 3.625 -16.125 -17.219 1 79.94 126 LEU A CA 1
ATOM 1034 C C . LEU A 1 126 ? 3.689 -17.141 -18.359 1 79.94 126 LEU A C 1
ATOM 1036 O O . LEU A 1 126 ? 4.777 -17.547 -18.781 1 79.94 126 LEU A O 1
ATOM 1040 N N . GLY A 1 127 ? 2.482 -17.484 -18.844 1 76.19 127 GLY A N 1
ATOM 1041 C CA . GLY A 1 127 ? 2.436 -18.484 -19.891 1 76.19 127 GLY A CA 1
ATOM 1042 C C . GLY A 1 127 ? 2.652 -19.906 -19.375 1 76.19 127 GLY A C 1
ATOM 1043 O O . GLY A 1 127 ? 3.084 -20.781 -20.109 1 76.19 127 GLY A O 1
ATOM 1044 N N . LEU A 1 128 ? 2.492 -20.094 -18.125 1 72.81 128 LEU A N 1
ATOM 1045 C CA . LEU A 1 128 ? 2.688 -21.406 -17.5 1 72.81 128 LEU A CA 1
ATOM 1046 C C . LEU A 1 128 ? 1.389 -22.203 -17.5 1 72.81 128 LEU A C 1
ATOM 1048 O O . LEU A 1 128 ? 0.3 -21.625 -17.484 1 72.81 128 LEU A O 1
ATOM 1052 N N . PRO A 1 129 ? 1.488 -23.594 -17.828 1 63.66 129 PRO A N 1
ATOM 1053 C CA . PRO A 1 129 ? 0.273 -24.406 -17.828 1 63.66 129 PRO A CA 1
ATOM 1054 C C . PRO A 1 129 ? -0.498 -24.312 -16.516 1 63.66 129 PRO A C 1
ATOM 1056 O O . PRO A 1 129 ? 0.108 -24.219 -15.445 1 63.66 129 PRO A O 1
ATOM 1059 N N . THR A 1 130 ? -1.818 -24.031 -16.562 1 63.28 130 THR A N 1
ATOM 1060 C CA . THR A 1 130 ? -2.684 -23.984 -15.391 1 63.28 130 THR A CA 1
ATOM 1061 C C . THR A 1 130 ? -3.311 -25.344 -15.117 1 63.28 130 THR A C 1
ATOM 1063 O O . THR A 1 130 ? -3.678 -26.062 -16.047 1 63.28 130 THR A O 1
ATOM 1066 N N . THR A 1 131 ? -2.859 -26.188 -14.297 1 53.25 131 THR A N 1
ATOM 1067 C CA . THR A 1 131 ? -3.344 -27.547 -14.039 1 53.25 131 THR A CA 1
ATOM 1068 C C . THR A 1 131 ? -4.859 -27.609 -14.211 1 53.25 131 THR A C 1
ATOM 1070 O O . THR A 1 131 ? -5.43 -28.703 -14.305 1 53.25 131 THR A O 1
ATOM 1073 N N . MET A 1 132 ? -5.684 -26.75 -14.031 1 49.25 132 MET A N 1
ATOM 1074 C CA . MET A 1 132 ? -7.09 -27.047 -14.281 1 49.25 132 MET A CA 1
ATOM 1075 C C . MET A 1 132 ? -7.312 -27.422 -15.742 1 49.25 132 MET A C 1
ATOM 1077 O O . MET A 1 132 ? -8.195 -28.219 -16.062 1 49.25 132 MET A O 1
ATOM 1081 N N . SER A 1 133 ? -6.766 -26.75 -16.609 1 44.16 133 SER A N 1
ATOM 1082 C CA . SER A 1 133 ? -6.984 -27.156 -17.984 1 44.16 133 SER A CA 1
ATOM 1083 C C . SER A 1 133 ? -6.414 -28.547 -18.266 1 44.16 133 SER A C 1
ATOM 1085 O O . SER A 1 133 ? -6.941 -29.281 -19.094 1 44.16 133 SER A O 1
ATOM 1087 N N . ASP A 1 134 ? -5.258 -28.922 -17.828 1 40.59 134 ASP A N 1
ATOM 1088 C CA . ASP A 1 134 ? -4.758 -30.266 -18.156 1 40.59 134 ASP A CA 1
ATOM 1089 C C . ASP A 1 134 ? -5.367 -31.312 -17.234 1 40.59 134 ASP A C 1
ATOM 1091 O O . ASP A 1 134 ? -4.996 -32.5 -17.297 1 40.59 134 ASP A O 1
ATOM 1095 N N . ILE A 1 135 ? -5.957 -31 -16.109 1 41.38 135 ILE A N 1
ATOM 1096 C CA . ILE A 1 135 ? -6.766 -32 -15.43 1 41.38 135 ILE A CA 1
ATOM 1097 C C . ILE A 1 135 ? -8.023 -32.281 -16.25 1 41.38 135 ILE A C 1
ATOM 1099 O O . ILE A 1 135 ? -8.836 -31.391 -16.469 1 41.38 135 ILE A O 1
ATOM 1103 N N . THR A 1 136 ? -7.996 -33.219 -17.125 1 36.81 136 THR A N 1
ATOM 1104 C CA . THR A 1 136 ? -9.102 -33.875 -17.812 1 36.81 136 THR A CA 1
ATOM 1105 C C . THR A 1 136 ? -10.312 -34 -16.891 1 36.81 136 THR A C 1
ATOM 1107 O O . THR A 1 136 ? -10.18 -34.312 -15.711 1 36.81 136 THR A O 1
ATOM 1110 N N . ASP A 1 137 ? -11.336 -33.219 -17.141 1 37.38 137 ASP A N 1
ATOM 1111 C CA . ASP A 1 137 ? -12.641 -33.469 -16.531 1 37.38 137 ASP A CA 1
ATOM 1112 C C . ASP A 1 137 ? -12.852 -34.938 -16.266 1 37.38 137 ASP A C 1
ATOM 1114 O O . ASP A 1 137 ? -12.82 -35.75 -17.188 1 37.38 137 ASP A O 1
ATOM 1118 N N . PRO A 1 138 ? -12.641 -35.438 -15.117 1 39.5 138 PRO A N 1
ATOM 1119 C CA . PRO A 1 138 ? -12.914 -36.875 -15.023 1 39.5 138 PRO A CA 1
ATOM 1120 C C . PRO A 1 138 ? -14.273 -37.25 -15.602 1 39.5 138 PRO A C 1
ATOM 1122 O O . PRO A 1 138 ? -14.586 -38.438 -15.727 1 39.5 138 PRO A O 1
ATOM 1125 N N . PHE A 1 139 ? -15.234 -36.344 -15.547 1 39.06 139 PHE A N 1
ATOM 1126 C CA . PHE A 1 139 ? -16.547 -36.75 -16.047 1 39.06 139 PHE A CA 1
ATOM 1127 C C . PHE A 1 139 ? -16.594 -36.688 -17.562 1 39.06 139 PHE A C 1
ATOM 1129 O O . PHE A 1 139 ? -17.656 -36.812 -18.172 1 39.06 139 PHE A O 1
ATOM 1136 N N . GLU A 1 140 ? -15.516 -36.562 -18.266 1 31.56 140 GLU A N 1
ATOM 1137 C CA . GLU A 1 140 ? -15.734 -36.938 -19.656 1 31.56 140 GLU A CA 1
ATOM 1138 C C . GLU A 1 140 ? -15.539 -38.438 -19.875 1 31.56 140 GLU A C 1
ATOM 1140 O O . GLU A 1 140 ? -14.656 -39.062 -19.266 1 31.56 140 GLU A O 1
ATOM 1145 N N . MET B 1 1 ? 22.984 -7.918 -5.715 1 64.19 1 MET B N 1
ATOM 1146 C CA . MET B 1 1 ? 23.797 -7.488 -4.574 1 64.19 1 MET B CA 1
ATOM 1147 C C . MET B 1 1 ? 23.656 -5.984 -4.352 1 64.19 1 MET B C 1
ATOM 1149 O O . MET B 1 1 ? 23.234 -5.551 -3.277 1 64.19 1 MET B O 1
ATOM 1153 N N . ILE B 1 2 ? 23.859 -5.184 -5.398 1 67.81 2 ILE B N 1
ATOM 1154 C CA . ILE B 1 2 ? 23.844 -3.734 -5.258 1 67.81 2 ILE B CA 1
ATOM 1155 C C . ILE B 1 2 ? 22.453 -3.271 -4.8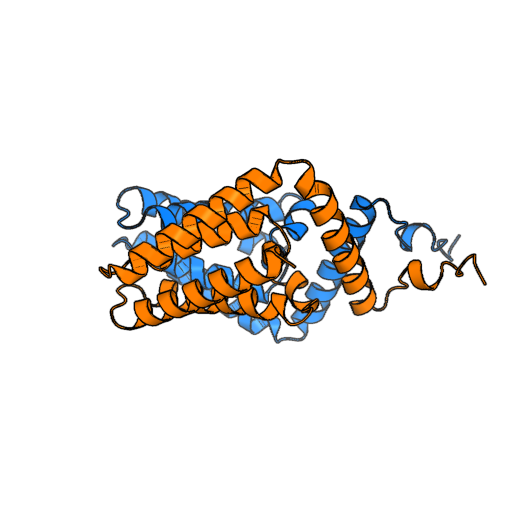36 1 67.81 2 ILE B C 1
ATOM 1157 O O . ILE B 1 2 ? 22.312 -2.443 -3.932 1 67.81 2 ILE B O 1
ATOM 1161 N N . PHE B 1 3 ? 21.453 -3.861 -5.316 1 76.25 3 PHE B N 1
ATOM 1162 C CA . PHE B 1 3 ? 20.094 -3.463 -5 1 76.25 3 PHE B CA 1
ATOM 1163 C C . PHE B 1 3 ? 19.75 -3.791 -3.551 1 76.25 3 PHE B C 1
ATOM 1165 O O . PHE B 1 3 ? 19.031 -3.041 -2.893 1 76.25 3 PHE B O 1
ATOM 1172 N N . LYS B 1 4 ? 20.484 -4.746 -3.102 1 83 4 LYS B N 1
ATOM 1173 C CA . LYS B 1 4 ? 20.234 -5.145 -1.72 1 83 4 LYS B CA 1
ATOM 1174 C C . LYS B 1 4 ? 20.766 -4.098 -0.742 1 83 4 LYS B C 1
ATOM 1176 O O . LYS B 1 4 ? 20.062 -3.701 0.19 1 83 4 LYS B O 1
ATOM 1181 N N . PHE B 1 5 ? 21.922 -3.707 -0.975 1 86.25 5 PHE B N 1
ATOM 1182 C CA . PHE B 1 5 ? 22.547 -2.727 -0.095 1 86.25 5 PHE B CA 1
ATOM 1183 C C . PHE B 1 5 ? 21.781 -1.408 -0.125 1 86.25 5 PHE B C 1
ATOM 1185 O O . PHE B 1 5 ? 21.547 -0.797 0.919 1 86.25 5 PHE B O 1
ATOM 1192 N N . ILE B 1 6 ? 21.344 -0.962 -1.233 1 87.19 6 ILE B N 1
ATOM 1193 C CA . ILE B 1 6 ? 20.594 0.28 -1.389 1 87.19 6 ILE B CA 1
ATOM 1194 C C . ILE B 1 6 ? 19.266 0.185 -0.63 1 87.19 6 ILE B C 1
ATOM 1196 O O . ILE B 1 6 ? 18.906 1.099 0.115 1 87.19 6 ILE B O 1
ATOM 1200 N N . ASN B 1 7 ? 18.703 -0.908 -0.703 1 88.5 7 ASN B N 1
ATOM 1201 C CA . ASN B 1 7 ? 17.406 -1.066 -0.053 1 88.5 7 ASN B CA 1
ATOM 1202 C C . ASN B 1 7 ? 17.531 -1.11 1.466 1 88.5 7 ASN B C 1
ATOM 1204 O O . ASN B 1 7 ? 16.688 -0.574 2.186 1 88.5 7 ASN B O 1
ATOM 1208 N N . VAL B 1 8 ? 18.578 -1.729 1.911 1 92.75 8 VAL B N 1
ATOM 1209 C CA . VAL B 1 8 ? 18.781 -1.778 3.354 1 92.75 8 VAL B CA 1
ATOM 1210 C C . VAL B 1 8 ? 19.062 -0.374 3.885 1 92.75 8 VAL B C 1
ATOM 1212 O O . VAL B 1 8 ? 18.5 0.029 4.91 1 92.75 8 VAL B O 1
ATOM 1215 N N . ILE B 1 9 ? 19.844 0.363 3.182 1 95.38 9 ILE B N 1
ATOM 1216 C CA . ILE B 1 9 ? 20.172 1.726 3.592 1 95.38 9 ILE B CA 1
ATOM 1217 C C . ILE B 1 9 ? 18.906 2.584 3.574 1 95.38 9 ILE B C 1
ATOM 1219 O O . ILE B 1 9 ? 18.594 3.27 4.551 1 95.38 9 ILE B O 1
ATOM 1223 N N . ILE B 1 10 ? 18.141 2.531 2.51 1 95.44 10 ILE B N 1
ATOM 1224 C CA . ILE B 1 10 ? 16.938 3.334 2.338 1 95.44 10 ILE B CA 1
ATOM 1225 C C . ILE B 1 10 ? 15.906 2.955 3.402 1 95.44 10 ILE B C 1
ATOM 1227 O O . ILE B 1 10 ? 15.273 3.828 4.004 1 95.44 10 ILE B O 1
ATOM 1231 N N . GLY B 1 11 ? 15.742 1.654 3.578 1 96.62 11 GLY B N 1
ATOM 1232 C CA . GLY B 1 11 ? 14.812 1.211 4.602 1 96.62 11 GLY B CA 1
ATOM 1233 C C . GLY B 1 11 ? 15.188 1.677 5.996 1 96.62 11 GLY B C 1
ATOM 1234 O O . GLY B 1 11 ? 14.328 2.098 6.77 1 96.62 11 GLY B O 1
ATOM 1235 N N . THR B 1 12 ? 16.453 1.625 6.312 1 97.25 12 THR B N 1
ATOM 1236 C CA . THR B 1 12 ? 16.938 2.043 7.625 1 97.25 12 THR B CA 1
ATOM 1237 C C . THR B 1 12 ? 16.75 3.545 7.816 1 97.25 12 THR B C 1
ATOM 1239 O O . THR B 1 12 ? 16.312 3.992 8.875 1 97.25 12 THR B O 1
ATOM 1242 N N . LEU B 1 13 ? 17.094 4.258 6.809 1 97.56 13 LEU B N 1
ATOM 1243 C CA . LEU B 1 13 ? 16.906 5.703 6.867 1 97.56 13 LEU B CA 1
ATOM 1244 C C . LEU B 1 13 ? 15.43 6.047 7.039 1 97.56 13 LEU B C 1
ATOM 1246 O O . LEU B 1 13 ? 15.078 6.895 7.863 1 97.56 13 LEU B O 1
ATOM 1250 N N . ALA B 1 14 ? 14.594 5.383 6.258 1 97.25 14 ALA B N 1
ATOM 1251 C CA . ALA B 1 14 ? 13.156 5.637 6.336 1 97.25 14 ALA B CA 1
ATOM 1252 C C . ALA B 1 14 ? 12.617 5.305 7.723 1 97.25 14 ALA B C 1
ATOM 1254 O O . ALA B 1 14 ? 11.805 6.051 8.273 1 97.25 14 ALA B O 1
ATOM 1255 N N . LEU B 1 15 ? 13.055 4.219 8.234 1 97.25 15 LEU B N 1
ATOM 1256 C CA . LEU B 1 15 ? 12.602 3.801 9.562 1 97.25 15 LEU B CA 1
ATOM 1257 C C . LEU B 1 15 ? 13.047 4.801 10.625 1 97.25 15 LEU B C 1
ATOM 1259 O O . LEU B 1 15 ? 12.242 5.219 11.461 1 97.25 15 LEU B O 1
ATOM 1263 N N . TYR B 1 16 ? 14.297 5.148 10.586 1 96.5 16 TYR B N 1
ATOM 1264 C CA . TYR B 1 16 ? 14.828 6.125 11.539 1 96.5 16 TYR B CA 1
ATOM 1265 C C . TYR B 1 16 ? 14.039 7.426 11.477 1 96.5 16 TYR B C 1
ATOM 1267 O O . TYR B 1 16 ? 13.617 7.953 12.508 1 96.5 16 TYR B O 1
ATOM 1275 N N . ALA B 1 17 ? 13.883 7.953 10.289 1 95 17 ALA B N 1
ATOM 1276 C CA . ALA B 1 17 ? 13.203 9.227 10.094 1 95 17 ALA B CA 1
ATOM 1277 C C . ALA B 1 17 ? 11.734 9.133 10.516 1 95 17 ALA B C 1
ATOM 1279 O O . ALA B 1 17 ? 11.172 10.094 11.039 1 95 17 ALA B O 1
ATOM 1280 N N . SER B 1 18 ? 11.102 8.008 10.227 1 94.44 18 SER B N 1
ATOM 1281 C CA . SER B 1 18 ? 9.703 7.824 10.609 1 94.44 18 SER B CA 1
ATOM 1282 C C . SER B 1 18 ? 9.539 7.82 12.125 1 94.44 18 SER B C 1
ATOM 1284 O O . SER B 1 18 ? 8.578 8.391 12.648 1 94.44 18 SER B O 1
ATOM 1286 N N . VAL B 1 19 ? 10.414 7.23 12.805 1 93.88 19 VAL B N 1
ATOM 1287 C CA . VAL B 1 19 ? 10.391 7.203 14.266 1 93.88 19 VAL B CA 1
ATOM 1288 C C . VAL B 1 19 ? 10.625 8.609 14.812 1 93.88 19 VAL B C 1
ATOM 1290 O O . VAL B 1 19 ? 9.945 9.039 15.75 1 93.88 19 VAL B O 1
ATOM 1293 N N . SER B 1 20 ? 11.523 9.32 14.234 1 91.38 20 SER B N 1
ATOM 1294 C CA . SER B 1 20 ? 11.805 10.688 14.664 1 91.38 20 SER B CA 1
ATOM 1295 C C . SER B 1 20 ? 10.602 11.594 14.461 1 91.38 20 SER B C 1
ATOM 1297 O O . SER B 1 20 ? 10.398 12.547 15.219 1 91.38 20 SER B O 1
ATOM 1299 N N . GLU B 1 21 ? 9.844 11.273 13.422 1 89.44 21 GLU B N 1
ATOM 1300 C CA . GLU B 1 21 ? 8.641 12.055 13.141 1 89.44 21 GLU B CA 1
ATOM 1301 C C . GLU B 1 21 ? 7.582 11.852 14.219 1 89.44 21 GLU B C 1
ATOM 1303 O O . GLU B 1 21 ? 6.723 12.711 14.43 1 89.44 21 GLU B O 1
ATOM 1308 N N . LEU B 1 22 ? 7.605 10.766 14.992 1 86.69 22 LEU B N 1
ATOM 1309 C CA . LEU B 1 22 ? 6.629 10.445 16.031 1 86.69 22 LEU B CA 1
ATOM 1310 C C . LEU B 1 22 ? 6.773 11.391 17.219 1 86.69 22 LEU B C 1
ATOM 1312 O O . LEU B 1 22 ? 5.789 11.711 17.891 1 86.69 22 LEU B O 1
ATOM 1316 N N . LYS B 1 23 ? 7.879 11.859 17.578 1 81.88 23 LYS B N 1
ATOM 1317 C CA . LYS B 1 23 ? 8.148 12.688 18.734 1 81.88 23 LYS B CA 1
ATOM 1318 C C . LYS B 1 23 ? 7.387 14.008 18.656 1 81.88 23 LYS B C 1
ATOM 1320 O O . LYS B 1 23 ? 6.742 14.422 19.625 1 81.88 23 LYS B O 1
ATOM 1325 N N . ASP B 1 24 ? 7.473 14.672 17.562 1 72.69 24 ASP B N 1
ATOM 1326 C CA . ASP B 1 24 ? 6.82 15.969 17.422 1 72.69 24 ASP B CA 1
ATOM 1327 C C . ASP B 1 24 ? 5.734 15.93 16.359 1 72.69 24 ASP B C 1
ATOM 1329 O O . ASP B 1 24 ? 5.5 16.922 15.656 1 72.69 24 ASP B O 1
ATOM 1333 N N . SER B 1 25 ? 5.035 14.75 16.297 1 70.75 25 SER B N 1
ATOM 1334 C CA . SER B 1 25 ? 4.227 14.562 15.102 1 70.75 25 SER B CA 1
ATOM 1335 C C . SER B 1 25 ? 2.867 15.242 15.242 1 70.75 25 SER B C 1
ATOM 1337 O O . SER B 1 25 ? 2.26 15.211 16.312 1 70.75 25 SER B O 1
ATOM 1339 N N . LYS B 1 26 ? 2.594 16.016 14.273 1 70.75 26 LYS B N 1
ATOM 1340 C CA . LYS B 1 26 ? 1.248 16.562 14.148 1 70.75 26 LYS B CA 1
ATOM 1341 C C . LYS B 1 26 ? 0.264 15.516 13.641 1 70.75 26 LYS B C 1
ATOM 1343 O O . LYS B 1 26 ? -0.948 15.656 13.812 1 70.75 26 LYS B O 1
ATOM 1348 N N . ASN B 1 27 ? 0.798 14.469 13.086 1 77.69 27 ASN B N 1
ATOM 1349 C CA . ASN B 1 27 ? -0.039 13.406 12.555 1 77.69 27 ASN B CA 1
ATOM 1350 C C . ASN B 1 27 ? 0.531 12.023 12.883 1 77.69 27 ASN B C 1
ATOM 1352 O O . ASN B 1 27 ? 1.284 11.461 12.086 1 77.69 27 ASN B O 1
ATOM 1356 N N . TYR B 1 28 ? 0.077 11.453 13.867 1 84.5 28 TYR B N 1
ATOM 1357 C CA . TYR B 1 28 ? 0.595 10.195 14.398 1 84.5 28 TYR B CA 1
ATOM 1358 C C . TYR B 1 28 ? 0.291 9.039 13.445 1 84.5 28 TYR B C 1
ATOM 1360 O O . TYR B 1 28 ? 1.086 8.109 13.32 1 84.5 28 TYR B O 1
ATOM 1368 N N . VAL B 1 29 ? -0.8 9.164 12.805 1 85.19 29 VAL B N 1
ATOM 1369 C CA . VAL B 1 29 ? -1.228 8.07 11.945 1 85.19 29 VAL B CA 1
ATOM 1370 C C . VAL B 1 29 ? -0.24 7.902 10.789 1 85.19 29 VAL B C 1
ATOM 1372 O O . VAL B 1 29 ? 0.255 6.801 10.539 1 85.19 29 VAL B O 1
ATOM 1375 N N . ILE B 1 30 ? 0.106 9.008 10.242 1 87.5 30 ILE B N 1
ATOM 1376 C CA . ILE B 1 30 ? 1.028 8.969 9.109 1 87.5 30 ILE B CA 1
ATOM 1377 C C . ILE B 1 30 ? 2.389 8.453 9.57 1 87.5 30 ILE B C 1
ATOM 1379 O O . ILE B 1 30 ? 3.029 7.664 8.875 1 87.5 30 ILE B O 1
ATOM 1383 N N . SER B 1 31 ? 2.791 8.867 10.766 1 90.31 31 SER B N 1
ATOM 1384 C CA . SER B 1 31 ? 4.078 8.43 11.297 1 90.31 31 SER B CA 1
ATOM 1385 C C . SER B 1 31 ? 4.078 6.93 11.578 1 90.31 31 SER B C 1
ATOM 1387 O O . SER B 1 31 ? 5.039 6.23 11.25 1 90.31 31 SER B O 1
ATOM 1389 N N . ILE B 1 32 ? 3.035 6.449 12.102 1 94.06 32 ILE B N 1
ATOM 1390 C CA . ILE B 1 32 ? 2.928 5.031 12.43 1 94.06 32 ILE B CA 1
ATOM 1391 C C . ILE B 1 32 ? 2.906 4.211 11.141 1 94.06 32 ILE B C 1
ATOM 1393 O O . ILE B 1 32 ? 3.605 3.199 11.031 1 94.06 32 ILE B O 1
ATOM 1397 N N . TYR B 1 33 ? 2.098 4.664 10.25 1 95.12 33 TYR B N 1
ATOM 1398 C CA . TYR B 1 33 ? 2.047 3.969 8.969 1 95.12 33 TYR B CA 1
ATOM 1399 C C . TYR B 1 33 ? 3.414 3.967 8.289 1 95.12 33 TYR B C 1
ATOM 1401 O O . TYR B 1 33 ? 3.805 2.977 7.672 1 95.12 33 TYR B O 1
ATOM 1409 N N . SER B 1 34 ? 4.156 5.074 8.383 1 94.62 34 SER B N 1
ATOM 1410 C CA . SER B 1 34 ? 5.48 5.148 7.777 1 94.62 34 SER B CA 1
ATOM 1411 C C . SER B 1 34 ? 6.453 4.18 8.445 1 94.62 34 SER B C 1
ATOM 1413 O O . SER B 1 34 ? 7.309 3.594 7.781 1 94.62 34 SER B O 1
ATOM 1415 N N . ILE B 1 35 ? 6.277 3.998 9.711 1 96.06 35 ILE B N 1
ATOM 1416 C CA . ILE B 1 35 ? 7.105 3.035 10.43 1 96.06 35 ILE B CA 1
ATOM 1417 C C . ILE B 1 35 ? 6.797 1.623 9.938 1 96.06 35 ILE B C 1
ATOM 1419 O O . ILE B 1 35 ? 7.703 0.876 9.562 1 96.06 35 ILE B O 1
ATOM 1423 N N . LEU B 1 36 ? 5.539 1.326 9.844 1 95.81 36 LEU B N 1
ATOM 1424 C CA . LEU B 1 36 ? 5.09 0.001 9.43 1 95.81 36 LEU B CA 1
ATOM 1425 C C . LEU B 1 36 ? 5.539 -0.308 8.008 1 95.81 36 LEU B C 1
ATOM 1427 O O . LEU B 1 36 ? 5.938 -1.437 7.707 1 95.81 36 LEU B O 1
ATOM 1431 N N . LEU B 1 37 ? 5.551 0.649 7.172 1 96.62 37 LEU B N 1
ATOM 1432 C CA . LEU B 1 37 ? 5.883 0.453 5.766 1 96.62 37 LEU B CA 1
ATOM 1433 C C . LEU B 1 37 ? 7.391 0.356 5.57 1 96.62 37 LEU B C 1
ATOM 1435 O O . LEU B 1 37 ? 7.855 -0.174 4.559 1 96.62 37 LEU B O 1
ATOM 1439 N N . SER B 1 38 ? 8.148 0.877 6.551 1 97.38 38 SER B N 1
ATOM 1440 C CA . SER B 1 38 ? 9.602 0.902 6.395 1 97.38 38 SER B CA 1
ATOM 1441 C C . SER B 1 38 ? 10.227 -0.41 6.855 1 97.38 38 SER B C 1
ATOM 1443 O O . SER B 1 38 ? 11.258 -0.83 6.328 1 97.38 38 SER B O 1
ATOM 1445 N N . ILE B 1 39 ? 9.617 -1.153 7.652 1 96.75 39 ILE B N 1
ATOM 1446 C CA . ILE B 1 39 ? 10.172 -2.352 8.273 1 96.75 39 ILE B CA 1
ATOM 1447 C C . ILE B 1 39 ? 10.344 -3.447 7.227 1 96.75 39 ILE B C 1
ATOM 1449 O O . ILE B 1 39 ? 11.422 -4.027 7.094 1 96.75 39 ILE B O 1
ATOM 1453 N N . PRO B 1 40 ? 9.312 -3.703 6.41 1 95.44 40 PRO B N 1
ATOM 1454 C CA . PRO B 1 40 ? 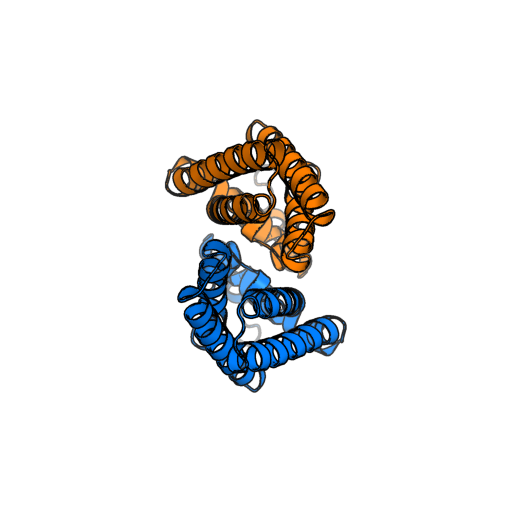9.477 -4.789 5.438 1 95.44 40 PRO B CA 1
ATOM 1455 C C . PRO B 1 40 ? 10.547 -4.492 4.395 1 95.44 40 PRO B C 1
ATOM 1457 O O . PRO B 1 40 ? 11.117 -5.418 3.812 1 95.44 40 PRO B O 1
ATOM 1460 N N . ILE B 1 41 ? 10.828 -3.201 4.098 1 94.94 41 ILE B N 1
ATOM 1461 C CA . ILE B 1 41 ? 11.859 -2.848 3.127 1 94.94 41 ILE B CA 1
ATOM 1462 C C . ILE B 1 41 ? 13.195 -3.463 3.547 1 94.94 41 ILE B C 1
ATOM 1464 O O . ILE B 1 41 ? 13.945 -3.963 2.705 1 94.94 41 ILE B O 1
ATOM 1468 N N . ILE B 1 42 ? 13.43 -3.457 4.855 1 94.12 42 ILE B N 1
ATOM 1469 C CA . ILE B 1 42 ? 14.664 -4.008 5.406 1 94.12 42 ILE B CA 1
ATOM 1470 C C . ILE B 1 42 ? 14.562 -5.527 5.484 1 94.12 42 ILE B C 1
ATOM 1472 O O . ILE B 1 42 ? 15.469 -6.242 5.043 1 94.12 42 ILE B O 1
ATOM 1476 N N . LEU B 1 43 ? 13.5 -6.094 5.949 1 92.62 43 LEU B N 1
ATOM 1477 C CA . LEU B 1 43 ? 13.289 -7.512 6.223 1 92.62 43 LEU B CA 1
ATOM 1478 C C . LEU B 1 43 ? 13.414 -8.336 4.945 1 92.62 43 LEU B C 1
ATOM 1480 O O . LEU B 1 43 ? 14 -9.422 4.957 1 92.62 43 LEU B O 1
ATOM 1484 N N . LEU B 1 44 ? 12.922 -7.852 3.875 1 90.94 44 LEU B N 1
ATOM 1485 C CA . LEU B 1 44 ? 12.859 -8.594 2.623 1 90.94 44 LEU B CA 1
ATOM 1486 C C . LEU B 1 44 ? 14.258 -8.773 2.029 1 90.94 44 LEU B C 1
ATOM 1488 O O . LEU B 1 44 ? 14.469 -9.648 1.183 1 90.94 44 LEU B O 1
ATOM 1492 N N . GLU B 1 45 ? 15.164 -7.949 2.441 1 88.5 45 GLU B N 1
ATOM 1493 C CA . GLU B 1 45 ? 16.531 -8.07 1.928 1 88.5 45 GLU B CA 1
ATOM 1494 C C . GLU B 1 45 ? 17.297 -9.172 2.648 1 88.5 45 GLU B C 1
ATOM 1496 O O . GLU B 1 45 ? 18.312 -9.656 2.146 1 88.5 45 GLU B O 1
ATOM 1501 N N . PHE B 1 46 ? 16.875 -9.602 3.785 1 89.81 46 PHE B N 1
ATOM 1502 C CA . PHE B 1 46 ? 17.578 -10.602 4.57 1 89.81 46 PHE B CA 1
ATOM 1503 C C . PHE B 1 46 ? 16.875 -11.953 4.477 1 89.81 46 PHE B C 1
ATOM 1505 O O . PHE B 1 46 ? 17.5 -13 4.641 1 89.81 46 PHE B O 1
ATOM 1512 N N . LYS B 1 47 ? 15.641 -11.945 4.312 1 87.94 47 LYS B N 1
ATOM 1513 C CA . LYS B 1 47 ? 14.875 -13.188 4.238 1 87.94 47 LYS B CA 1
ATOM 1514 C C . LYS B 1 47 ? 13.742 -13.078 3.223 1 87.94 47 LYS B C 1
ATOM 1516 O O . LYS B 1 47 ? 13.148 -12.008 3.061 1 87.94 47 LYS B O 1
ATOM 1521 N N . LYS B 1 48 ? 13.5 -14.234 2.561 1 82.06 48 LYS B N 1
ATOM 1522 C CA . LYS B 1 48 ? 12.359 -14.305 1.652 1 82.06 48 LYS B CA 1
ATOM 1523 C C . LYS B 1 48 ? 11.055 -14.477 2.422 1 82.06 48 LYS B C 1
ATOM 1525 O O . LYS B 1 48 ? 10.891 -15.445 3.162 1 82.06 48 LYS B O 1
ATOM 1530 N N . VAL B 1 49 ? 10.297 -13.43 2.408 1 85.88 49 VAL B N 1
ATOM 1531 C CA . VAL B 1 49 ? 8.992 -13.477 3.061 1 85.88 49 VAL B CA 1
ATOM 1532 C C . VAL B 1 49 ? 7.895 -13.633 2.012 1 85.88 49 VAL B C 1
ATOM 1534 O O . VAL B 1 49 ? 7.156 -12.688 1.729 1 85.88 49 VAL B O 1
ATOM 1537 N N . ASP B 1 50 ? 7.652 -14.82 1.555 1 82.88 50 ASP B N 1
ATOM 1538 C CA . ASP B 1 50 ? 6.742 -15.078 0.444 1 82.88 50 ASP B CA 1
ATOM 1539 C C . ASP B 1 50 ? 5.301 -14.766 0.829 1 82.88 50 ASP B C 1
ATOM 1541 O O . ASP B 1 50 ? 4.516 -14.297 -0.004 1 82.88 50 ASP B O 1
ATOM 1545 N N . TRP B 1 51 ? 5.07 -14.93 2.119 1 84 51 TRP B N 1
ATOM 1546 C CA . TRP B 1 51 ? 3.686 -14.727 2.535 1 84 51 TRP B CA 1
ATOM 1547 C C . TRP B 1 51 ? 3.312 -13.25 2.479 1 84 51 TRP B C 1
ATOM 1549 O O . TRP B 1 51 ? 2.129 -12.906 2.434 1 84 51 TRP B O 1
ATOM 1559 N N . LEU B 1 52 ? 4.281 -12.391 2.404 1 88.81 52 LEU B N 1
ATOM 1560 C CA . LEU B 1 52 ? 4.043 -10.953 2.389 1 88.81 52 LEU B CA 1
ATOM 1561 C C . LEU B 1 52 ? 3.482 -10.516 1.041 1 88.81 52 LEU B C 1
ATOM 1563 O O . LEU B 1 52 ? 2.736 -9.531 0.965 1 88.81 52 LEU B O 1
ATOM 1567 N N . PHE B 1 53 ? 3.801 -11.305 0.038 1 89.06 53 PHE B N 1
ATOM 1568 C CA . PHE B 1 53 ? 3.359 -10.969 -1.31 1 89.06 53 PHE B CA 1
ATOM 1569 C C . PHE B 1 53 ? 1.838 -10.945 -1.391 1 89.06 53 PHE B C 1
ATOM 1571 O O . PHE B 1 53 ? 1.26 -10.109 -2.082 1 89.06 53 PHE B O 1
ATOM 1578 N N . LYS B 1 54 ? 1.28 -11.828 -0.668 1 86.38 54 LYS B N 1
ATOM 1579 C CA . LYS B 1 54 ? -0.174 -11.961 -0.688 1 86.38 54 LYS B CA 1
ATOM 1580 C C . LYS B 1 54 ? -0.843 -10.727 -0.095 1 86.38 54 LYS B C 1
ATOM 1582 O O . LYS B 1 54 ? -1.967 -10.383 -0.469 1 86.38 54 LYS B O 1
ATOM 1587 N N . TYR B 1 55 ? -0.141 -9.953 0.708 1 89.06 55 TYR B N 1
ATOM 1588 C CA . TYR B 1 55 ? -0.725 -8.812 1.407 1 89.06 55 TYR B CA 1
ATOM 1589 C C . TYR B 1 55 ? -0.147 -7.504 0.89 1 89.06 55 TYR B C 1
ATOM 1591 O O . TYR B 1 55 ? -0.773 -6.449 1.017 1 89.06 55 TYR B O 1
ATOM 1599 N N . ALA B 1 56 ? 1.026 -7.613 0.408 1 93.81 56 ALA B N 1
ATOM 1600 C CA . ALA B 1 56 ? 1.753 -6.402 0.042 1 93.81 56 ALA B CA 1
ATOM 1601 C C . ALA B 1 56 ? 2.725 -6.668 -1.104 1 93.81 56 ALA B C 1
ATOM 1603 O O . ALA B 1 56 ? 3.939 -6.539 -0.939 1 93.81 56 ALA B O 1
ATOM 1604 N N . SER B 1 57 ? 2.217 -6.953 -2.234 1 91.88 57 SER B N 1
ATOM 1605 C CA . SER B 1 57 ? 3.035 -7.32 -3.385 1 91.88 57 SER B CA 1
ATOM 1606 C C . SER B 1 57 ? 3.854 -6.133 -3.883 1 91.88 57 SER B C 1
ATOM 1608 O O . SER B 1 57 ? 4.824 -6.312 -4.621 1 91.88 57 SER B O 1
ATOM 1610 N N . PHE B 1 58 ? 3.471 -4.891 -3.395 1 92.81 58 PHE B N 1
ATOM 1611 C CA . PHE B 1 58 ? 4.117 -3.674 -3.873 1 92.81 58 PHE B CA 1
ATOM 1612 C C . PHE B 1 58 ? 5.578 -3.631 -3.439 1 92.81 58 PHE B C 1
ATOM 1614 O O . PHE B 1 58 ? 6.387 -2.91 -4.031 1 92.81 58 PHE B O 1
ATOM 1621 N N . TYR B 1 59 ? 5.969 -4.461 -2.547 1 93 59 TYR B N 1
ATOM 1622 C CA . TYR B 1 59 ? 7.363 -4.516 -2.119 1 93 59 TYR B CA 1
ATOM 1623 C C . TYR B 1 59 ? 8.219 -5.273 -3.129 1 93 59 TYR B C 1
ATOM 1625 O O . TYR B 1 59 ? 9.445 -5.203 -3.088 1 93 59 TYR B O 1
ATOM 1633 N N . TYR B 1 60 ? 7.574 -5.984 -4.043 1 88.88 60 TYR B N 1
ATOM 1634 C CA . TYR B 1 60 ? 8.281 -6.883 -4.945 1 88.88 60 TYR B CA 1
ATOM 1635 C C . TYR B 1 60 ? 8.312 -6.32 -6.363 1 88.88 60 TYR B C 1
ATOM 1637 O O . TYR B 1 60 ? 8.797 -6.977 -7.289 1 88.88 60 TYR B O 1
ATOM 1645 N N . SER B 1 61 ? 7.789 -5.188 -6.5 1 87.56 61 SER B N 1
ATOM 1646 C CA . SER B 1 61 ? 7.781 -4.508 -7.793 1 87.56 61 SER B CA 1
ATOM 1647 C C . SER B 1 61 ? 8.586 -3.211 -7.742 1 87.56 61 SER B C 1
ATOM 1649 O O . SER B 1 61 ? 8.477 -2.447 -6.781 1 87.56 61 SER B O 1
ATOM 1651 N N . LEU B 1 62 ? 9.312 -2.963 -8.789 1 88.44 62 LEU B N 1
ATOM 1652 C CA . LEU B 1 62 ? 10.117 -1.755 -8.875 1 88.44 62 LEU B CA 1
ATOM 1653 C C . LEU B 1 62 ? 9.242 -0.51 -8.906 1 88.44 62 LEU B C 1
ATOM 1655 O O . LEU B 1 62 ? 9.508 0.464 -8.203 1 88.44 62 LEU B O 1
ATOM 1659 N N . LEU B 1 63 ? 8.258 -0.539 -9.641 1 91.19 63 LEU B N 1
ATOM 1660 C CA . LEU B 1 63 ? 7.348 0.593 -9.789 1 91.19 63 LEU B CA 1
ATOM 1661 C C . LEU B 1 63 ? 6.672 0.929 -8.469 1 91.19 63 LEU B C 1
ATOM 1663 O O . LEU B 1 63 ? 6.688 2.084 -8.031 1 91.19 63 LEU B O 1
ATOM 1667 N N . SER B 1 64 ? 6.172 -0.069 -7.906 1 92.62 64 SER B N 1
ATOM 1668 C CA . SER B 1 64 ? 5.414 0.161 -6.68 1 92.62 64 SER B CA 1
ATOM 1669 C C . SER B 1 64 ? 6.328 0.544 -5.523 1 92.62 64 SER B C 1
ATOM 1671 O O . SER B 1 64 ? 5.953 1.345 -4.668 1 92.62 64 SER B O 1
ATOM 1673 N N . ARG B 1 65 ? 7.492 0.086 -5.473 1 92.5 65 ARG B N 1
ATOM 1674 C CA . ARG B 1 65 ? 8.477 0.523 -4.484 1 92.5 65 ARG B CA 1
ATOM 1675 C C . ARG B 1 65 ? 8.812 2 -4.668 1 92.5 65 ARG B C 1
ATOM 1677 O O . ARG B 1 65 ? 8.961 2.732 -3.688 1 92.5 65 ARG B O 1
ATOM 1684 N N . GLY B 1 66 ? 9 2.281 -5.926 1 94 66 GLY B N 1
ATOM 1685 C CA . GLY B 1 66 ? 9.25 3.686 -6.203 1 94 66 GLY B CA 1
ATOM 1686 C C . GLY B 1 66 ? 8.156 4.598 -5.688 1 94 66 GLY B C 1
ATOM 1687 O O . GLY B 1 66 ? 8.438 5.598 -5.02 1 94 66 GLY B O 1
ATOM 1688 N N . VAL B 1 67 ? 6.949 4.246 -5.926 1 94.88 67 VAL B N 1
ATOM 1689 C CA . VAL B 1 67 ? 5.797 5.02 -5.469 1 94.88 67 VAL B CA 1
ATOM 1690 C C . VAL B 1 67 ? 5.777 5.07 -3.943 1 94.88 67 VAL B C 1
ATOM 1692 O O . VAL B 1 67 ? 5.484 6.109 -3.354 1 94.88 67 VAL B O 1
ATOM 1695 N N . LEU B 1 68 ? 6.059 3.922 -3.34 1 95.94 68 LEU B N 1
ATOM 1696 C CA . LEU B 1 68 ? 6.137 3.854 -1.885 1 95.94 68 LEU B CA 1
ATOM 1697 C C . LEU B 1 68 ? 7.191 4.82 -1.354 1 95.94 68 LEU B C 1
ATOM 1699 O O . LEU B 1 68 ? 6.953 5.527 -0.372 1 95.94 68 LEU B O 1
ATOM 1703 N N . TYR B 1 69 ? 8.32 4.852 -2.014 1 97 69 TYR B N 1
ATOM 1704 C CA . TYR B 1 69 ? 9.406 5.711 -1.558 1 97 69 TYR B CA 1
ATOM 1705 C C . TYR B 1 69 ? 9.031 7.18 -1.684 1 97 69 TYR B C 1
ATOM 1707 O O . TYR B 1 69 ? 9.359 7.988 -0.81 1 97 69 TYR B O 1
ATOM 1715 N N . VAL B 1 70 ? 8.383 7.531 -2.703 1 96.06 70 VAL B N 1
ATOM 1716 C CA . VAL B 1 70 ? 7.902 8.898 -2.861 1 96.06 70 VAL B CA 1
ATOM 1717 C C . VAL B 1 70 ? 6.938 9.242 -1.727 1 96.06 70 VAL B C 1
ATOM 1719 O O . VAL B 1 70 ? 7.055 10.297 -1.102 1 96.06 70 VAL B O 1
ATOM 1722 N N . PHE B 1 71 ? 6.102 8.391 -1.456 1 95.62 71 PHE B N 1
ATOM 1723 C CA . PHE B 1 71 ? 5.164 8.578 -0.354 1 95.62 71 PHE B CA 1
ATOM 1724 C C . PHE B 1 71 ? 5.906 8.742 0.966 1 95.62 71 PHE B C 1
ATOM 1726 O O . PHE B 1 71 ? 5.625 9.664 1.732 1 95.62 71 PHE B O 1
ATOM 1733 N N . LEU B 1 72 ? 6.785 7.816 1.251 1 95.69 72 LEU B N 1
ATOM 1734 C CA . LEU B 1 72 ? 7.535 7.824 2.504 1 95.69 72 LEU B CA 1
ATOM 1735 C C . LEU B 1 72 ? 8.328 9.117 2.654 1 95.69 72 LEU B C 1
ATOM 1737 O O . LEU B 1 72 ? 8.422 9.672 3.752 1 95.69 72 LEU B O 1
ATOM 1741 N N . SER B 1 73 ? 8.898 9.523 1.569 1 95.75 73 SER B N 1
ATOM 1742 C CA . SER B 1 73 ? 9.711 10.742 1.625 1 95.75 73 SER B CA 1
ATOM 1743 C C . SER B 1 73 ? 8.898 11.93 2.125 1 95.75 73 SER B C 1
ATOM 1745 O O . SER B 1 73 ? 9.367 12.695 2.965 1 95.75 73 SER B O 1
ATOM 1747 N N . PHE B 1 74 ? 7.707 12.047 1.736 1 92.44 74 PHE B N 1
ATOM 1748 C CA . PHE B 1 74 ? 6.859 13.164 2.152 1 92.44 74 PHE B CA 1
ATOM 1749 C C . PHE B 1 74 ? 6.348 12.953 3.572 1 92.44 74 PHE B C 1
ATOM 1751 O O . PHE B 1 74 ? 6.176 13.914 4.324 1 92.44 74 PHE B O 1
ATOM 1758 N N . SER B 1 75 ? 6.125 11.742 3.873 1 90.56 75 SER B N 1
ATOM 1759 C CA . SER B 1 75 ? 5.582 11.43 5.191 1 90.56 75 SER B CA 1
ATOM 1760 C C . SER B 1 75 ? 6.598 11.727 6.293 1 90.56 75 SER B C 1
ATOM 1762 O O . SER B 1 75 ? 6.219 12.062 7.418 1 90.56 75 SER B O 1
ATOM 1764 N N . ILE B 1 76 ? 7.852 11.664 5.992 1 9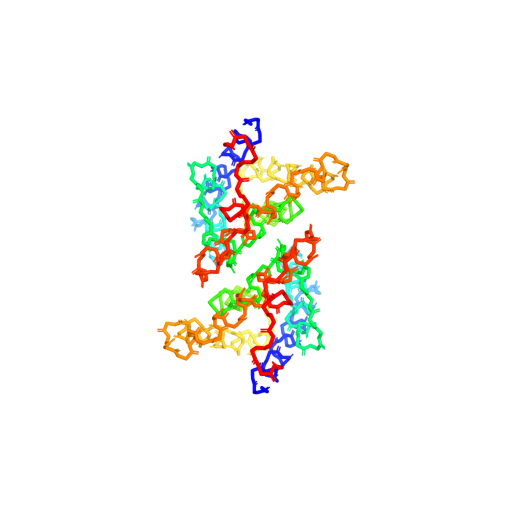2.25 76 ILE B N 1
ATOM 1765 C CA . ILE B 1 76 ? 8.852 11.82 7.043 1 92.25 76 ILE B CA 1
ATOM 1766 C C . ILE B 1 76 ? 9.383 13.25 7.047 1 92.25 76 ILE B C 1
ATOM 1768 O O . ILE B 1 76 ? 10.305 13.578 7.793 1 92.25 76 ILE B O 1
ATOM 1772 N N . SER B 1 77 ? 8.875 14.094 6.188 1 89.44 77 SER B N 1
ATOM 1773 C CA . SER B 1 77 ? 9.32 15.477 6.09 1 89.44 77 SER B CA 1
ATOM 1774 C C . SER B 1 77 ? 8.266 16.438 6.641 1 89.44 77 SER B C 1
ATOM 1776 O O . SER B 1 77 ? 8.195 17.594 6.227 1 89.44 77 SER B O 1
ATOM 1778 N N . MET B 1 78 ? 7.422 15.984 7.445 1 82.69 78 MET B N 1
ATOM 1779 C CA . MET B 1 78 ? 6.316 16.797 7.945 1 82.69 78 MET B CA 1
ATOM 1780 C C . MET B 1 78 ? 6.797 17.766 9.023 1 82.69 78 MET B C 1
ATOM 1782 O O . MET B 1 78 ? 6.27 18.875 9.156 1 82.69 78 MET B O 1
ATOM 1786 N N . ASN B 1 79 ? 7.758 17.391 9.758 1 78.69 79 ASN B N 1
ATOM 1787 C CA . ASN B 1 79 ? 8.281 18.25 10.812 1 78.69 79 ASN B CA 1
ATOM 1788 C C . ASN B 1 79 ? 9.578 18.938 10.398 1 78.69 79 ASN B C 1
ATOM 1790 O O . ASN B 1 79 ? 10.234 18.5 9.445 1 78.69 79 ASN B O 1
ATOM 1794 N N . TYR B 1 80 ? 9.758 20.031 11.078 1 74.56 80 TYR B N 1
ATOM 1795 C CA . TYR B 1 80 ? 10.945 20.812 10.742 1 74.56 80 TYR B CA 1
ATOM 1796 C C . TYR B 1 80 ? 12.203 20.172 11.305 1 74.56 80 TYR B C 1
ATOM 1798 O O . TYR B 1 80 ? 12.391 20.125 12.523 1 74.56 80 TYR B O 1
ATOM 1806 N N . SER B 1 81 ? 12.781 19.328 10.578 1 84.5 81 SER B N 1
ATOM 1807 C CA . SER B 1 81 ? 14.07 18.719 10.906 1 84.5 81 SER B CA 1
ATOM 1808 C C . SER B 1 81 ? 14.969 18.641 9.68 1 84.5 81 SER B C 1
ATOM 1810 O O . SER B 1 81 ? 14.609 18 8.688 1 84.5 81 SER B O 1
ATOM 1812 N N . ILE B 1 82 ? 16.141 19.266 9.766 1 88.62 82 ILE B N 1
ATOM 1813 C CA . ILE B 1 82 ? 17.094 19.281 8.648 1 88.62 82 ILE B CA 1
ATOM 1814 C C . ILE B 1 82 ? 17.469 17.844 8.289 1 88.62 82 ILE B C 1
ATOM 1816 O O . ILE B 1 82 ? 17.594 17.516 7.105 1 88.62 82 ILE B O 1
ATOM 1820 N N . LEU B 1 83 ? 17.672 17.094 9.336 1 91.19 83 LEU B N 1
ATOM 1821 C CA . LEU B 1 83 ? 18.047 15.695 9.094 1 91.19 83 LEU B CA 1
ATOM 1822 C C . LEU B 1 83 ? 16.938 14.961 8.344 1 91.19 83 LEU B C 1
ATOM 1824 O O . LEU B 1 83 ? 17.203 14.242 7.379 1 91.19 83 LEU B O 1
ATOM 1828 N N . ASN B 1 84 ? 15.711 15.102 8.711 1 92.88 84 ASN B N 1
ATOM 1829 C CA . ASN B 1 84 ? 14.602 14.43 8.047 1 92.88 84 ASN B CA 1
ATOM 1830 C C . ASN B 1 84 ? 14.43 14.914 6.613 1 92.88 84 ASN B C 1
ATOM 1832 O O . ASN B 1 84 ? 14.07 14.133 5.73 1 92.88 84 ASN B O 1
ATOM 1836 N N . TYR B 1 85 ? 14.719 16.125 6.414 1 94.44 85 TYR B N 1
ATOM 1837 C CA . TYR B 1 85 ? 14.609 16.641 5.055 1 94.44 85 TYR B CA 1
ATOM 1838 C C . TYR B 1 85 ? 15.672 16.031 4.152 1 94.44 85 TYR B C 1
ATOM 1840 O O . TYR B 1 85 ? 15.406 15.703 2.994 1 94.44 85 TYR B O 1
ATOM 1848 N N . SER B 1 86 ? 16.859 15.898 4.672 1 96.44 86 SER B N 1
ATOM 1849 C CA . SER B 1 86 ? 17.922 15.289 3.896 1 96.44 86 SER B CA 1
ATOM 1850 C C . SER B 1 86 ? 17.625 13.828 3.58 1 96.44 86 SER B C 1
ATOM 1852 O O . SER B 1 86 ? 17.812 13.383 2.447 1 96.44 86 SER B O 1
ATOM 1854 N N . ILE B 1 87 ? 17.188 13.125 4.605 1 97.19 87 ILE B N 1
ATOM 1855 C CA . ILE B 1 87 ? 16.828 11.727 4.41 1 97.19 87 ILE B CA 1
ATOM 1856 C C . ILE B 1 87 ? 15.688 11.625 3.408 1 97.19 87 ILE B C 1
ATOM 1858 O O . ILE B 1 87 ? 15.727 10.797 2.492 1 97.19 87 ILE B O 1
ATOM 1862 N N . ALA B 1 88 ? 14.703 12.469 3.574 1 96.62 88 ALA B N 1
ATOM 1863 C CA . ALA B 1 88 ? 13.539 12.469 2.693 1 96.62 88 ALA B CA 1
ATOM 1864 C C . ALA B 1 88 ? 13.945 12.703 1.242 1 96.62 88 ALA B C 1
ATOM 1866 O O . ALA B 1 88 ? 13.445 12.039 0.333 1 96.62 88 ALA B O 1
ATOM 1867 N N . LEU B 1 89 ? 14.883 13.617 1.083 1 97.19 89 LEU B N 1
ATOM 1868 C CA . LEU B 1 89 ? 15.352 13.914 -0.267 1 97.19 89 LEU B CA 1
ATOM 1869 C C . LEU B 1 89 ? 16.031 12.695 -0.885 1 97.19 89 LEU B C 1
ATOM 1871 O O . LEU B 1 89 ? 15.805 12.383 -2.055 1 97.19 89 LEU B O 1
ATOM 1875 N N . THR B 1 90 ? 16.812 12.062 -0.16 1 97.56 90 THR B N 1
ATOM 1876 C CA . THR B 1 90 ? 17.516 10.867 -0.631 1 97.56 90 THR B CA 1
ATOM 1877 C C . THR B 1 90 ? 16.516 9.773 -1.009 1 97.56 90 THR B C 1
ATOM 1879 O O . THR B 1 90 ? 16.625 9.156 -2.068 1 97.56 90 THR B O 1
ATOM 1882 N N . ILE B 1 91 ? 15.539 9.57 -0.185 1 97.56 91 ILE B N 1
ATOM 1883 C CA . ILE B 1 91 ? 14.539 8.531 -0.413 1 97.56 91 ILE B CA 1
ATOM 1884 C C . ILE B 1 91 ? 13.672 8.906 -1.613 1 97.56 91 ILE B C 1
ATOM 1886 O O . ILE B 1 91 ? 13.312 8.039 -2.42 1 97.56 91 ILE B O 1
ATOM 1890 N N . PHE B 1 92 ? 13.375 10.164 -1.768 1 97.62 92 PHE B N 1
ATOM 1891 C CA . PHE B 1 92 ? 12.594 10.648 -2.898 1 97.62 92 PHE B CA 1
ATOM 1892 C C . PHE B 1 92 ? 13.32 10.391 -4.211 1 97.62 92 PHE B C 1
ATOM 1894 O O . PHE B 1 92 ? 12.727 9.883 -5.168 1 97.62 92 PHE B O 1
ATOM 1901 N N . LEU B 1 93 ? 14.555 10.68 -4.23 1 97.75 93 LEU B N 1
ATOM 1902 C CA . LEU B 1 93 ? 15.359 10.484 -5.438 1 97.75 93 LEU B CA 1
ATOM 1903 C C . LEU B 1 93 ? 15.453 9.008 -5.797 1 97.75 93 LEU B C 1
ATOM 1905 O O . LEU B 1 93 ? 15.336 8.641 -6.969 1 97.75 93 LEU B O 1
ATOM 1909 N N . THR B 1 94 ? 15.648 8.234 -4.801 1 95.75 94 THR B N 1
ATOM 1910 C CA . THR B 1 94 ? 15.703 6.801 -5.051 1 95.75 94 THR B CA 1
ATOM 1911 C C . THR B 1 94 ? 14.375 6.297 -5.617 1 95.75 94 THR B C 1
ATOM 1913 O O . THR B 1 94 ? 14.359 5.484 -6.543 1 95.75 94 THR B O 1
ATOM 1916 N N . GLY B 1 95 ? 13.289 6.762 -5.023 1 95.38 95 GLY B N 1
ATOM 1917 C CA . GLY B 1 95 ? 11.984 6.398 -5.547 1 95.38 95 GLY B CA 1
ATOM 1918 C C . GLY B 1 95 ? 11.797 6.773 -7.004 1 95.38 95 GLY B C 1
ATOM 1919 O O . GLY B 1 95 ? 11.336 5.957 -7.805 1 95.38 95 GLY B O 1
ATOM 1920 N N . MET B 1 96 ? 12.203 7.906 -7.359 1 96.62 96 MET B N 1
ATOM 1921 C CA . MET B 1 96 ? 12.094 8.375 -8.742 1 96.62 96 MET B CA 1
ATOM 1922 C C . MET B 1 96 ? 12.938 7.512 -9.68 1 96.62 96 MET B C 1
ATOM 1924 O O . MET B 1 96 ? 12.5 7.184 -10.781 1 96.62 96 MET B O 1
ATOM 1928 N N . ILE B 1 97 ? 14.078 7.195 -9.281 1 94.5 97 ILE B N 1
ATOM 1929 C CA . ILE B 1 97 ? 14.961 6.34 -10.07 1 94.5 97 ILE B CA 1
ATOM 1930 C C . ILE B 1 97 ? 14.289 4.984 -10.297 1 94.5 97 ILE B C 1
ATOM 1932 O O . ILE B 1 97 ? 14.312 4.457 -11.414 1 94.5 97 ILE B O 1
ATOM 1936 N N . TYR B 1 98 ? 13.688 4.465 -9.188 1 92.56 98 TYR B N 1
ATOM 1937 C CA . TYR B 1 98 ? 13.008 3.182 -9.312 1 92.56 98 TYR B CA 1
ATOM 1938 C C . TYR B 1 98 ? 11.867 3.266 -10.32 1 92.56 98 TYR B C 1
ATOM 1940 O O . TYR B 1 98 ? 11.68 2.357 -11.133 1 92.56 98 TYR B O 1
ATOM 1948 N N . ILE B 1 99 ? 11.102 4.305 -10.328 1 94.06 99 ILE B N 1
ATOM 1949 C CA . ILE B 1 99 ? 9.984 4.492 -11.242 1 94.06 99 ILE B CA 1
ATOM 1950 C C . ILE B 1 99 ? 10.5 4.559 -12.68 1 94.06 99 ILE B C 1
ATOM 1952 O O . ILE B 1 99 ? 9.938 3.928 -13.578 1 94.06 99 ILE B O 1
ATOM 1956 N N . ILE B 1 100 ? 11.578 5.223 -12.914 1 93.31 100 ILE B N 1
ATOM 1957 C CA . ILE B 1 100 ? 12.164 5.355 -14.242 1 93.31 100 ILE B CA 1
ATOM 1958 C C . ILE B 1 100 ? 12.727 4.008 -14.695 1 93.31 100 ILE B C 1
ATOM 1960 O O . ILE B 1 100 ? 12.57 3.619 -15.859 1 93.31 100 ILE B O 1
ATOM 1964 N N . LEU B 1 101 ? 13.344 3.229 -13.836 1 89.5 101 LEU B N 1
ATOM 1965 C CA . LEU B 1 101 ? 13.938 1.937 -14.156 1 89.5 101 LEU B CA 1
ATOM 1966 C C . LEU B 1 101 ? 12.859 0.929 -14.555 1 89.5 101 LEU B C 1
ATOM 1968 O O . LEU B 1 101 ? 13.133 -0.004 -15.312 1 89.5 101 LEU B O 1
ATOM 1972 N N . HIS B 1 102 ? 11.68 1.154 -13.977 1 87.19 102 HIS B N 1
ATOM 1973 C CA . HIS B 1 102 ? 10.586 0.242 -14.281 1 87.19 102 HIS B CA 1
ATOM 1974 C C . HIS B 1 102 ? 10.258 0.251 -15.773 1 87.19 102 HIS B C 1
ATOM 1976 O O . HIS B 1 102 ? 9.828 -0.764 -16.328 1 87.19 102 HIS B O 1
ATOM 1982 N N . ILE B 1 103 ? 10.445 1.336 -16.453 1 88.06 103 ILE B N 1
ATOM 1983 C CA . ILE B 1 103 ? 10.086 1.464 -17.859 1 88.06 103 ILE B CA 1
ATOM 1984 C C . ILE B 1 103 ? 11.227 0.97 -18.734 1 88.06 103 ILE B C 1
ATOM 1986 O O . ILE B 1 103 ? 11.07 0.82 -19.953 1 88.06 103 ILE B O 1
ATOM 1990 N N . THR B 1 104 ? 12.344 0.635 -18.156 1 85.5 104 THR B N 1
ATOM 1991 C CA . THR B 1 104 ? 13.508 0.194 -18.922 1 85.5 104 THR B CA 1
ATOM 1992 C C . THR B 1 104 ? 13.508 -1.324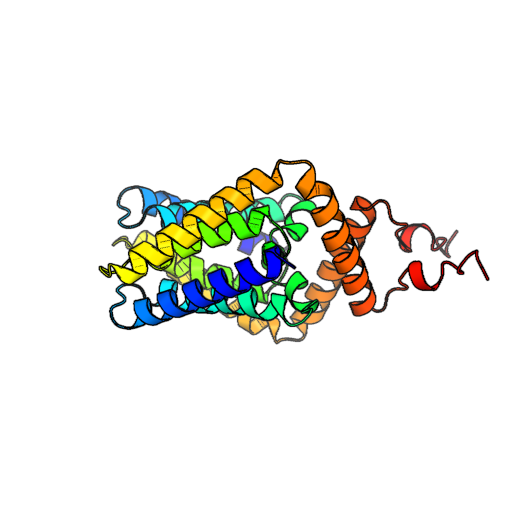 -19.078 1 85.5 104 THR B C 1
ATOM 1994 O O . THR B 1 104 ? 12.891 -2.035 -18.281 1 85.5 104 THR B O 1
ATOM 1997 N N . PRO B 1 105 ? 14.07 -1.777 -20.078 1 80.62 105 PRO B N 1
ATOM 1998 C CA . PRO B 1 105 ? 14.172 -3.227 -20.266 1 80.62 105 PRO B CA 1
ATOM 1999 C C . PRO B 1 105 ? 14.891 -3.926 -19.125 1 80.62 105 PRO B C 1
ATOM 2001 O O . PRO B 1 105 ? 14.719 -5.129 -18.922 1 80.62 105 PRO B O 1
ATOM 2004 N N . LEU B 1 106 ? 15.742 -3.262 -18.438 1 73.5 106 LEU B N 1
ATOM 2005 C CA . LEU B 1 106 ? 16.406 -3.826 -17.266 1 73.5 106 LEU B CA 1
ATOM 2006 C C . LEU B 1 106 ? 15.398 -4.355 -16.25 1 73.5 106 LEU B C 1
ATOM 2008 O O . LEU B 1 106 ? 15.672 -5.324 -15.547 1 73.5 106 LEU B O 1
ATOM 2012 N N . ALA B 1 107 ? 14.258 -3.82 -16.344 1 76.19 107 ALA B N 1
ATOM 2013 C CA . ALA B 1 107 ? 13.219 -4.164 -15.383 1 76.19 107 ALA B CA 1
ATOM 2014 C C . ALA B 1 107 ? 12.508 -5.457 -15.773 1 76.19 107 ALA B C 1
ATOM 2016 O O . ALA B 1 107 ? 11.984 -6.176 -14.922 1 76.19 107 ALA B O 1
ATOM 2017 N N . ASP B 1 108 ? 12.547 -5.793 -16.938 1 75.12 108 ASP B N 1
ATOM 2018 C CA . ASP B 1 108 ? 11.766 -6.918 -17.438 1 75.12 108 ASP B CA 1
ATOM 2019 C C . ASP B 1 108 ? 12.234 -8.234 -16.828 1 75.12 108 ASP B C 1
ATOM 2021 O O . ASP B 1 108 ? 11.414 -9.047 -16.391 1 75.12 108 ASP B O 1
ATOM 2025 N N . GLU B 1 109 ? 13.5 -8.367 -16.812 1 70.62 109 GLU B N 1
ATOM 2026 C CA . GLU B 1 109 ? 14.031 -9.594 -16.234 1 70.62 109 GLU B CA 1
ATOM 2027 C C . GLU B 1 109 ? 13.711 -9.688 -14.742 1 70.62 109 GLU B C 1
ATOM 2029 O O . GLU B 1 109 ? 13.312 -10.742 -14.25 1 70.62 109 GLU B O 1
ATOM 2034 N N . TYR B 1 110 ? 13.883 -8.578 -14.125 1 70.62 110 TYR B N 1
ATOM 2035 C CA . TYR B 1 110 ? 13.625 -8.531 -12.695 1 70.62 110 TYR B CA 1
ATOM 2036 C C . TYR B 1 110 ? 12.148 -8.797 -12.398 1 70.62 110 TYR B C 1
ATOM 2038 O O . TYR B 1 110 ? 11.82 -9.562 -11.492 1 70.62 110 TYR B O 1
ATOM 2046 N N . LYS B 1 111 ? 11.367 -8.359 -13.188 1 73 111 LYS B N 1
ATOM 2047 C CA . LYS B 1 111 ? 9.922 -8.531 -13.039 1 73 111 LYS B CA 1
ATOM 2048 C C . LYS B 1 111 ? 9.523 -9.992 -13.211 1 73 111 LYS B C 1
ATOM 2050 O O . LYS B 1 111 ? 8.766 -10.531 -12.406 1 73 111 LYS B O 1
ATOM 2055 N N . PHE B 1 112 ? 10.102 -10.5 -14.227 1 70.19 112 PHE B N 1
ATOM 2056 C CA . PHE B 1 112 ? 9.734 -11.867 -14.57 1 70.19 112 PHE B CA 1
ATOM 2057 C C . PHE B 1 112 ? 10.172 -12.836 -13.477 1 70.19 112 PHE B C 1
ATOM 2059 O O . PHE B 1 112 ? 9.383 -13.664 -13.016 1 70.19 112 PHE B O 1
ATOM 2066 N N . ASP B 1 113 ? 11.336 -12.688 -13.047 1 75.5 113 ASP B N 1
ATOM 2067 C CA . ASP B 1 113 ? 11.891 -13.586 -12.039 1 75.5 113 ASP B CA 1
ATOM 2068 C C . ASP B 1 113 ? 11.102 -13.5 -10.734 1 75.5 113 ASP B C 1
ATOM 2070 O O . ASP B 1 113 ? 10.727 -14.523 -10.156 1 75.5 113 ASP B O 1
ATOM 2074 N N . THR B 1 114 ? 10.828 -12.297 -10.367 1 79 114 THR B N 1
ATOM 2075 C CA . THR B 1 114 ? 10.117 -12.078 -9.117 1 79 114 THR B CA 1
ATOM 2076 C C . THR B 1 114 ? 8.688 -12.617 -9.211 1 79 114 THR B C 1
ATOM 2078 O O . THR B 1 114 ? 8.211 -13.297 -8.297 1 79 114 THR B O 1
ATOM 2081 N N . TYR B 1 115 ? 8.164 -12.359 -10.289 1 80.94 115 TYR B N 1
ATOM 2082 C CA . TYR B 1 115 ? 6.781 -12.781 -10.492 1 80.94 115 TYR B CA 1
ATOM 2083 C C . TYR B 1 115 ? 6.684 -14.305 -10.547 1 80.94 115 TYR B C 1
ATOM 2085 O O . TYR B 1 115 ? 5.77 -14.891 -9.961 1 80.94 115 TYR B O 1
ATOM 2093 N N . GLN B 1 116 ? 7.566 -14.93 -11.195 1 79.88 116 GLN B N 1
ATOM 2094 C CA . GLN B 1 116 ? 7.582 -16.375 -11.289 1 79.88 116 GLN B CA 1
ATOM 2095 C C . GLN B 1 116 ? 7.809 -17.016 -9.922 1 79.88 116 GLN B C 1
ATOM 2097 O O . GLN B 1 116 ? 7.117 -17.969 -9.555 1 79.88 116 GLN B O 1
ATOM 2102 N N . GLN B 1 117 ? 8.727 -16.5 -9.242 1 82.12 117 GLN B N 1
ATOM 2103 C CA . GLN B 1 117 ? 9.023 -17.016 -7.914 1 82.12 117 GLN B CA 1
ATOM 2104 C C . GLN B 1 117 ? 7.805 -16.922 -7.004 1 82.12 117 GLN B C 1
ATOM 2106 O O . GLN B 1 117 ? 7.488 -17.859 -6.281 1 82.12 117 GLN B O 1
ATOM 2111 N N . GLN B 1 118 ? 7.137 -15.797 -7.152 1 84.75 118 GLN B N 1
ATOM 2112 C CA . GLN B 1 118 ? 5.98 -15.602 -6.281 1 84.75 118 GLN B CA 1
ATOM 2113 C C . GLN B 1 118 ? 4.812 -16.484 -6.715 1 84.75 118 GLN B C 1
ATOM 2115 O O . GLN B 1 118 ? 4.051 -16.969 -5.879 1 84.75 118 GLN B O 1
ATOM 2120 N N . SER B 1 119 ? 4.723 -16.656 -7.984 1 81.81 119 SER B N 1
ATOM 2121 C CA . SER B 1 119 ? 3.68 -17.547 -8.477 1 81.81 119 SER B CA 1
ATOM 2122 C C . SER B 1 119 ? 3.869 -18.969 -7.934 1 81.81 119 SER B C 1
ATOM 2124 O O . SER B 1 119 ? 2.916 -19.578 -7.465 1 81.81 119 SER B O 1
ATOM 2126 N N . TYR B 1 120 ? 5.047 -19.422 -7.914 1 79.69 120 TYR B N 1
ATOM 2127 C CA . TYR B 1 120 ? 5.352 -20.75 -7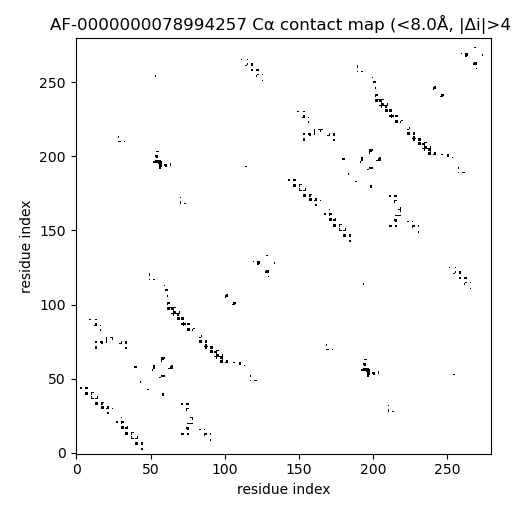.406 1 79.69 120 TYR B CA 1
ATOM 2128 C C . TYR B 1 120 ? 5.137 -20.828 -5.902 1 79.69 120 TYR B C 1
ATOM 2130 O O . TYR B 1 120 ? 4.625 -21.828 -5.391 1 79.69 120 TYR B O 1
ATOM 2138 N N . ALA B 1 121 ? 5.5 -19.781 -5.285 1 82.06 121 ALA B N 1
ATOM 2139 C CA . ALA B 1 121 ? 5.309 -19.75 -3.838 1 82.06 121 ALA B CA 1
ATOM 2140 C C . ALA B 1 121 ? 3.826 -19.812 -3.479 1 82.06 121 ALA B C 1
ATOM 2142 O O . ALA B 1 121 ? 3.443 -20.469 -2.514 1 82.06 121 ALA B O 1
ATOM 2143 N N . MET B 1 122 ? 3.133 -19.109 -4.238 1 81.75 122 MET B N 1
ATOM 2144 C CA . MET B 1 122 ? 1.69 -19.109 -4.008 1 81.75 122 MET B CA 1
ATOM 2145 C C . MET B 1 122 ? 1.09 -20.484 -4.266 1 81.75 122 MET B C 1
ATOM 2147 O O . MET B 1 122 ? 0.247 -20.953 -3.498 1 81.75 122 MET B O 1
ATOM 2151 N N . GLN B 1 123 ? 1.54 -21.109 -5.266 1 80 123 GLN B N 1
ATOM 2152 C CA . GLN B 1 123 ? 1.056 -22.453 -5.574 1 80 123 GLN B CA 1
ATOM 2153 C C . GLN B 1 123 ? 1.433 -23.438 -4.477 1 80 123 GLN B C 1
ATOM 2155 O O . GLN B 1 123 ? 0.615 -24.266 -4.07 1 80 123 GLN B O 1
ATOM 2160 N N . ASP B 1 124 ? 2.578 -23.344 -4.02 1 80.38 124 ASP B N 1
ATOM 2161 C CA . ASP B 1 124 ? 3.045 -24.203 -2.936 1 80.38 124 ASP B CA 1
ATOM 2162 C C . ASP B 1 124 ? 2.205 -24 -1.676 1 80.38 124 ASP B C 1
ATOM 2164 O O . ASP B 1 124 ? 1.832 -24.969 -1.01 1 80.38 124 ASP B O 1
ATOM 2168 N N . ASP B 1 125 ? 1.934 -22.781 -1.443 1 80.12 125 ASP B N 1
ATOM 2169 C CA . ASP B 1 125 ? 1.136 -22.453 -0.267 1 80.12 125 ASP B CA 1
ATOM 2170 C C . ASP B 1 125 ? -0.263 -23.062 -0.364 1 80.12 125 ASP B C 1
ATOM 2172 O O . ASP B 1 125 ? -0.857 -23.438 0.652 1 80.12 125 ASP B O 1
ATOM 2176 N N . LEU B 1 126 ? -0.774 -23.172 -1.614 1 80.19 126 LEU B N 1
ATOM 2177 C CA . LEU B 1 126 ? -2.117 -23.688 -1.856 1 80.19 126 LEU B CA 1
ATOM 2178 C C . LEU B 1 126 ? -2.102 -25.203 -1.96 1 80.19 126 LEU B C 1
ATOM 2180 O O . LEU B 1 126 ? -3.158 -25.828 -2.043 1 80.19 126 LEU B O 1
ATOM 2184 N N . GLY B 1 127 ? -0.883 -25.734 -1.894 1 76.06 127 GLY B N 1
ATOM 2185 C CA . GLY B 1 127 ? -0.763 -27.172 -2.033 1 76.06 127 GLY B CA 1
ATOM 2186 C C . GLY B 1 127 ? -0.919 -27.656 -3.465 1 76.06 127 GLY B C 1
ATOM 2187 O O . GLY B 1 127 ? -1.285 -28.812 -3.705 1 76.06 127 GLY B O 1
ATOM 2188 N N . LEU B 1 128 ? -0.777 -26.797 -4.387 1 73.12 128 LEU B N 1
ATOM 2189 C CA . LEU B 1 128 ? -0.918 -27.141 -5.801 1 73.12 128 LEU B CA 1
ATOM 2190 C C . LEU B 1 128 ? 0.42 -27.562 -6.395 1 73.12 128 LEU B C 1
ATOM 2192 O O . LEU B 1 128 ? 1.477 -27.141 -5.922 1 73.12 128 LEU B O 1
ATOM 2196 N N . PRO B 1 129 ? 0.409 -28.672 -7.285 1 64 129 PRO B N 1
ATOM 2197 C CA . PRO B 1 129 ? 1.665 -29.109 -7.895 1 64 129 PRO B CA 1
ATOM 2198 C C . PRO B 1 129 ? 2.4 -27.984 -8.609 1 64 129 PRO B C 1
ATOM 2200 O O . PRO B 1 129 ? 1.767 -27.109 -9.211 1 64 129 PRO B O 1
ATOM 2203 N N . THR B 1 130 ? 3.695 -27.797 -8.312 1 63.75 130 THR B N 1
ATOM 2204 C CA . THR B 1 130 ? 4.531 -26.797 -8.969 1 63.75 130 THR B CA 1
ATOM 2205 C C . THR B 1 130 ? 5.227 -27.406 -10.188 1 63.75 130 THR B C 1
ATOM 2207 O O . THR B 1 130 ? 5.648 -28.562 -10.164 1 63.75 130 THR B O 1
ATOM 2210 N N . THR B 1 131 ? 4.867 -27.281 -11.375 1 53.84 131 THR B N 1
ATOM 2211 C CA . THR B 1 131 ? 5.449 -27.891 -12.57 1 53.84 131 THR B CA 1
ATOM 2212 C C . THR B 1 131 ? 6.961 -28.016 -12.438 1 53.84 131 THR B C 1
ATOM 2214 O O . THR B 1 131 ? 7.594 -28.797 -13.156 1 53.84 131 THR B O 1
ATOM 2217 N N . MET B 1 132 ? 7.723 -27.297 -11.836 1 49.62 132 MET B N 1
ATOM 2218 C CA . MET B 1 132 ? 9.148 -27.594 -11.789 1 49.62 132 MET B CA 1
ATOM 2219 C C . MET B 1 132 ? 9.398 -28.938 -11.109 1 49.62 132 MET B C 1
ATOM 2221 O O . MET B 1 132 ? 10.352 -29.641 -11.461 1 49.62 132 MET B O 1
ATOM 2225 N N . SER B 1 133 ? 8.789 -29.188 -10.086 1 44.78 133 SER B N 1
ATOM 2226 C CA . SER B 1 133 ? 9.031 -30.484 -9.484 1 44.78 133 SER B CA 1
ATOM 2227 C C . SER B 1 133 ? 8.57 -31.625 -10.398 1 44.78 133 SER B C 1
ATOM 2229 O O . SER B 1 133 ? 9.141 -32.719 -10.375 1 44.78 133 SER B O 1
ATOM 2231 N N . ASP B 1 134 ? 7.453 -31.594 -11.055 1 41.28 134 ASP B N 1
ATOM 2232 C CA . ASP B 1 134 ? 7.047 -32.719 -11.875 1 41.28 134 ASP B CA 1
ATOM 2233 C C . ASP B 1 134 ? 7.762 -32.719 -13.227 1 41.28 134 ASP B C 1
ATOM 2235 O O . ASP B 1 134 ? 7.504 -33.562 -14.086 1 41.28 134 ASP B O 1
ATOM 2239 N N . ILE B 1 135 ? 8.336 -31.625 -13.703 1 41.19 135 ILE B N 1
ATOM 2240 C CA . ILE B 1 135 ? 9.242 -31.734 -14.844 1 41.19 135 ILE B CA 1
ATOM 2241 C C . ILE B 1 135 ? 10.508 -32.469 -14.43 1 41.19 135 ILE B C 1
ATOM 2243 O O . ILE B 1 135 ? 11.203 -32.062 -13.5 1 41.19 135 ILE B O 1
ATOM 2247 N N . THR B 1 136 ? 10.555 -33.719 -14.617 1 37 136 THR B N 1
ATOM 2248 C CA . THR B 1 136 ? 11.703 -34.625 -14.594 1 37 136 THR B CA 1
ATOM 2249 C C . THR B 1 136 ? 12.961 -33.906 -15.062 1 37 136 THR B C 1
ATOM 2251 O O . THR B 1 136 ? 12.93 -33.188 -16.047 1 37 136 THR B O 1
ATOM 2254 N N . ASP B 1 137 ? 13.867 -33.594 -14.195 1 36.28 137 ASP B N 1
ATOM 2255 C CA . ASP B 1 137 ? 15.227 -33.219 -14.586 1 36.28 137 ASP B CA 1
ATOM 2256 C C . ASP B 1 137 ? 15.633 -33.906 -15.891 1 36.28 137 ASP B C 1
ATOM 2258 O O . ASP B 1 137 ? 15.664 -35.125 -15.977 1 36.28 137 ASP B O 1
ATOM 2262 N N . PRO B 1 138 ? 15.492 -33.281 -17 1 38.06 138 PRO B N 1
ATOM 2263 C CA . PRO B 1 138 ? 15.945 -34.062 -18.156 1 38.06 138 PRO B CA 1
ATOM 2264 C C . PRO B 1 138 ? 17.312 -34.719 -17.922 1 38.06 138 PRO B C 1
ATOM 2266 O O . PRO B 1 138 ? 17.75 -35.531 -18.734 1 38.06 138 PRO B O 1
ATOM 2269 N N . PHE B 1 139 ? 18.125 -34.062 -17.125 1 36.88 139 PHE B N 1
ATOM 2270 C CA . PHE B 1 139 ? 19.438 -34.656 -16.969 1 36.88 139 PHE B CA 1
ATOM 2271 C C . PHE B 1 139 ? 19.406 -35.781 -15.945 1 36.88 139 PHE B C 1
ATOM 2273 O O . PHE B 1 139 ? 20.453 -36.312 -15.555 1 36.88 139 PHE B O 1
ATOM 2280 N N . GLU B 1 140 ? 18.281 -36.281 -15.539 1 30.56 140 GLU B N 1
ATOM 2281 C CA . GLU B 1 140 ? 18.469 -37.594 -14.922 1 30.56 140 GLU B CA 1
ATOM 2282 C C . GLU B 1 140 ? 18.391 -38.719 -15.961 1 30.56 140 GLU B C 1
ATOM 2284 O O . GLU B 1 140 ? 17.578 -38.656 -16.875 1 30.56 140 GLU B O 1
#

Organism: Vanderwaltozyma polyspora (strain ATCC 22028 / DSM 70294 / BCRC 21397 / CBS 2163 / NBRC 10782 / NRRL Y-8283 / UCD 57-17) (NCBI:txid436907)

Radius of gyration: 20.29 Å; Cα contacts (8 Å, |Δi|>4): 324; chains: 2; bounding box: 47×61×39 Å

InterPro domai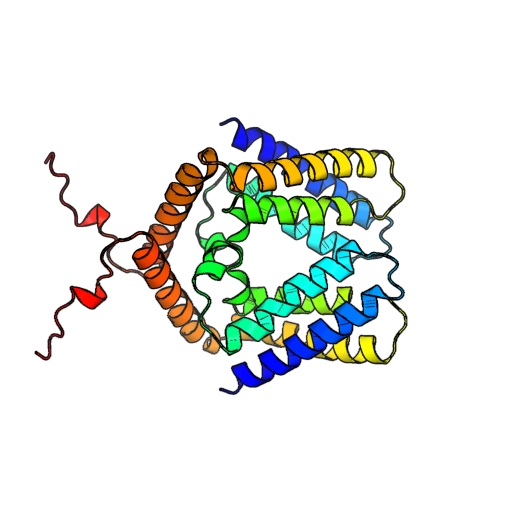ns:
  IPR013714 Golgi apparatus membrane protein TVP15 [PF08507] (2-125)
  IPR013714 Golgi apparatus membrane protein TVP15 [PTHR28128] (2-113)

Secondary structure (DSSP, 8-state):
-HHHHHHHHHHHHHHHHHHHHHHT-S-HHHHHHHHHHHHHHHHHHHS--HHHHHHHGGGG-HHHHHHHHHHHHHHTTSS--HHHHHHHHHHHHHHHHHHHHHTSTHHHHHHHHHHHHHHHHHHHHHT---HHHHS--TT-/-HHHHHHHHHHHHHHHHHHHHHHT-S-HHHHHHHHHHHHHHHHHHHS--HHHHHHHGGGG-HHHHHHHHHHHHHHTTSS--HHHHHHHHHHHHHHHHHHHHHTSTHHHHHHHHHHHHHHHHHHHHHT---HHHHS--TT-

Solvent-accessible surface area (backbone atoms only — not comparable to full-atom values): 14508 Å² total; per-residue (Å²): 109,71,68,46,56,53,36,40,50,48,17,50,51,44,30,54,31,13,55,61,37,52,79,75,45,93,49,57,65,58,22,50,50,38,34,62,63,18,50,55,48,36,50,55,67,77,39,88,58,70,76,45,39,61,47,44,13,21,78,74,29,52,45,39,37,11,54,49,26,41,51,46,18,56,58,27,43,74,55,97,40,73,66,30,42,51,53,19,49,53,36,31,52,52,10,51,51,30,42,56,44,46,79,35,74,79,29,51,59,55,49,48,54,48,48,51,53,48,35,49,50,48,30,52,73,71,68,42,88,55,64,71,75,72,48,69,63,78,86,107,110,70,68,46,56,52,36,40,52,50,17,50,52,42,30,53,33,13,55,60,36,52,78,73,42,92,48,58,65,58,22,50,51,38,33,63,63,18,50,55,50,38,49,56,68,78,40,88,57,70,75,46,40,61,46,44,13,22,78,73,28,52,44,40,38,9,54,48,26,42,51,47,17,56,58,28,42,73,54,98,39,72,68,30,44,52,51,19,50,54,36,30,52,52,9,52,49,30,42,56,43,47,77,36,74,76,29,52,60,56,50,49,54,48,50,51,54,48,35,48,50,46,30,52,74,71,69,43,89,53,66,70,76,73,49,67,62,79,88,105